Protein AF-A0A2G6PXW1-F1 (afdb_monomer)

Sequenc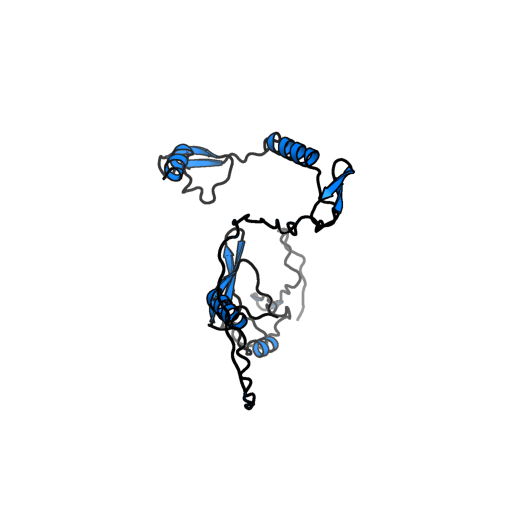e (244 aa):
MKVRIRKPLADGRHLKKGVITVENEGRVYYRLPCEACGKPLKLRNAPVEGDNSLCKECQNIADIGKPETILVRKRGSYDYETPCDQCGKLERTSFLPKRSREFLCNDCLRESRQEQTAPVKQSGENPATEATSTSEKTHAPGEVNASLEMETPSREALQPMHRVKCSKCRKYMQLRFKPRSPGTFMCPKCYEKRQEERRSEKPETKILYNIECDKCGKSETLNFIPSYPDRALCSSCFAKIKRR

Structure (mmCIF, N/CA/C/O backbone):
data_AF-A0A2G6PXW1-F1
#
_entry.id   AF-A0A2G6PXW1-F1
#
loop_
_atom_site.group_PDB
_atom_site.id
_atom_site.type_symbol
_atom_site.label_atom_id
_atom_site.label_alt_id
_atom_site.label_comp_id
_atom_site.label_asym_id
_atom_site.label_entity_id
_atom_site.label_seq_id
_atom_site.pdbx_PDB_ins_code
_atom_site.Cartn_x
_atom_site.Cartn_y
_atom_site.Cartn_z
_atom_site.occupancy
_atom_site.B_iso_or_equiv
_atom_site.auth_seq_id
_atom_site.auth_comp_id
_atom_site.auth_asym_id
_atom_site.auth_atom_id
_atom_site.pdbx_PDB_model_num
ATOM 1 N N . MET A 1 1 ? -46.067 22.542 -25.489 1.00 47.19 1 MET A N 1
ATOM 2 C CA . MET A 1 1 ? -45.100 22.203 -24.417 1.00 47.19 1 MET A CA 1
ATOM 3 C C . MET A 1 1 ? -44.226 23.414 -24.129 1.00 47.19 1 MET A C 1
ATOM 5 O O . MET A 1 1 ? -43.545 23.874 -25.035 1.00 47.19 1 MET A O 1
ATOM 9 N N . LYS A 1 2 ? -44.269 23.969 -22.912 1.00 31.77 2 LYS A N 1
ATOM 10 C CA . LYS A 1 2 ? -43.375 25.061 -22.492 1.00 31.77 2 LYS A CA 1
ATOM 11 C C . LYS A 1 2 ? -42.298 24.478 -21.582 1.00 31.77 2 LYS A C 1
ATOM 13 O O . LYS A 1 2 ? -42.599 24.077 -20.466 1.00 31.77 2 LYS A O 1
ATOM 18 N N . VAL A 1 3 ? -41.059 24.419 -22.063 1.00 35.28 3 VAL A N 1
ATOM 19 C CA . VAL A 1 3 ? -39.908 23.993 -21.257 1.00 35.28 3 VAL A CA 1
ATOM 20 C C . VAL A 1 3 ? -39.421 25.205 -20.467 1.00 35.28 3 VAL A C 1
ATOM 22 O O . VAL A 1 3 ? -38.977 26.189 -21.055 1.00 35.28 3 VAL A O 1
ATOM 25 N N . ARG A 1 4 ? -39.532 25.166 -19.137 1.00 39.88 4 ARG A N 1
ATOM 26 C CA . ARG A 1 4 ? -38.934 26.171 -18.248 1.00 39.88 4 ARG A CA 1
ATOM 27 C C . ARG A 1 4 ? -37.756 25.541 -17.516 1.00 39.88 4 ARG A C 1
ATOM 29 O O . ARG A 1 4 ? -37.939 24.624 -16.727 1.00 39.88 4 ARG A O 1
ATOM 36 N N . ILE A 1 5 ? -36.557 26.059 -17.761 1.00 42.97 5 ILE A N 1
ATOM 37 C CA . ILE A 1 5 ? -35.343 25.676 -17.034 1.00 42.97 5 ILE A CA 1
ATOM 38 C C . ILE A 1 5 ? -35.287 26.541 -15.770 1.00 42.97 5 ILE A C 1
ATOM 40 O O . ILE A 1 5 ? -35.163 27.762 -15.869 1.00 42.97 5 ILE A O 1
ATOM 44 N N . ARG A 1 6 ? -35.426 25.943 -14.581 1.00 43.59 6 ARG A N 1
ATOM 45 C CA . ARG A 1 6 ? -35.273 26.669 -13.307 1.00 43.59 6 ARG A CA 1
ATOM 46 C C . ARG A 1 6 ? -33.815 26.652 -12.832 1.00 43.59 6 ARG A C 1
ATOM 48 O O . ARG A 1 6 ? -33.087 25.692 -13.069 1.00 43.59 6 ARG A O 1
ATOM 55 N N . LYS A 1 7 ? -33.408 27.742 -12.168 1.00 46.56 7 LYS A N 1
ATOM 56 C CA . LYS A 1 7 ? -32.106 27.908 -11.494 1.00 46.56 7 LYS A CA 1
ATOM 57 C C . LYS A 1 7 ? -31.945 26.903 -10.329 1.00 46.56 7 LYS A C 1
ATOM 59 O O . LYS A 1 7 ? -32.959 26.453 -9.798 1.00 46.56 7 LYS A O 1
ATOM 64 N N . PRO A 1 8 ? -30.699 26.547 -9.951 1.00 45.22 8 PRO A N 1
ATOM 65 C CA . PRO A 1 8 ? -30.413 25.518 -8.945 1.00 45.22 8 PRO A CA 1
ATOM 66 C C . PRO A 1 8 ? -30.986 25.848 -7.557 1.00 45.22 8 PRO A C 1
ATOM 68 O O . PRO A 1 8 ? -31.073 27.015 -7.179 1.00 45.22 8 PRO A O 1
ATOM 71 N N . LEU A 1 9 ? -31.359 24.796 -6.816 1.00 47.38 9 LEU A N 1
ATOM 72 C CA . LEU A 1 9 ? -31.801 24.852 -5.416 1.00 47.38 9 LEU A CA 1
ATOM 73 C C . LEU A 1 9 ? -30.698 25.429 -4.510 1.00 47.38 9 LEU A C 1
ATOM 75 O O . LEU A 1 9 ? -29.511 25.205 -4.755 1.00 47.38 9 LEU A O 1
ATOM 79 N N . ALA A 1 10 ? -31.106 26.151 -3.463 1.00 46.78 10 ALA A N 1
ATOM 80 C CA . ALA A 1 10 ? -30.241 26.923 -2.562 1.00 46.78 10 ALA A CA 1
ATOM 81 C C . ALA A 1 10 ? -29.248 26.077 -1.734 1.00 46.78 10 ALA A C 1
ATOM 83 O O . ALA A 1 10 ? -28.333 26.617 -1.120 1.00 46.78 10 ALA A O 1
ATOM 84 N N . ASP A 1 11 ? -29.371 24.751 -1.767 1.00 48.16 11 ASP A N 1
ATOM 85 C CA . ASP A 1 11 ? -28.704 23.838 -0.836 1.00 48.16 11 ASP A CA 1
ATOM 86 C C . ASP A 1 11 ? -27.269 23.453 -1.255 1.00 48.16 11 ASP A C 1
ATOM 88 O O . ASP A 1 11 ? -26.740 22.430 -0.817 1.00 48.16 11 ASP A O 1
ATOM 92 N N . GLY A 1 12 ? -26.641 24.209 -2.163 1.00 43.41 12 GLY A N 1
ATOM 93 C CA . GLY A 1 12 ? -25.232 24.043 -2.557 1.00 43.41 12 GLY A CA 1
ATOM 94 C C . GLY A 1 12 ? -24.869 22.717 -3.247 1.00 43.41 12 GLY A C 1
ATOM 95 O O . GLY A 1 12 ? -23.716 22.504 -3.620 1.00 43.41 12 GLY A O 1
ATOM 96 N N . ARG A 1 13 ? -25.828 21.810 -3.463 1.00 47.12 13 ARG A N 1
ATOM 97 C CA . ARG A 1 13 ? -25.608 20.542 -4.166 1.00 47.12 13 ARG A CA 1
ATOM 98 C C . ARG A 1 13 ? -25.770 20.749 -5.667 1.00 47.12 13 ARG A C 1
ATOM 100 O O . ARG A 1 13 ? -26.878 20.820 -6.192 1.00 47.12 13 ARG A O 1
ATOM 107 N N . HIS A 1 14 ? -24.645 20.824 -6.373 1.00 41.53 14 HIS A N 1
ATOM 108 C CA . HIS A 1 14 ? -24.633 20.816 -7.831 1.00 41.53 14 HIS A CA 1
ATOM 109 C C . HIS A 1 14 ? -25.244 19.507 -8.356 1.00 41.53 14 HIS A C 1
ATOM 111 O O . HIS A 1 14 ? -24.653 18.434 -8.217 1.00 41.53 14 HIS A O 1
ATOM 117 N N . LEU A 1 15 ? -26.413 19.590 -8.998 1.00 44.91 15 LEU A N 1
ATOM 118 C CA . LEU A 1 15 ? -26.893 18.517 -9.867 1.00 44.91 15 LEU A CA 1
ATOM 119 C C . LEU A 1 15 ? -25.845 18.307 -10.967 1.00 44.91 15 LEU A C 1
ATOM 121 O O . LEU A 1 15 ? -25.446 19.256 -11.648 1.00 44.91 15 LEU A O 1
ATOM 125 N N . LYS A 1 16 ? -25.362 17.067 -11.116 1.00 44.09 16 LYS A N 1
ATOM 126 C CA . LYS A 1 16 ? -24.433 16.699 -12.192 1.00 44.09 16 LYS A CA 1
ATOM 127 C C . LYS A 1 16 ? -25.045 17.129 -13.533 1.00 44.09 16 LYS A C 1
ATOM 129 O O . LYS A 1 16 ? -26.232 16.904 -13.769 1.00 44.09 16 LYS A O 1
ATOM 134 N N . LYS A 1 17 ? -24.242 17.775 -14.389 1.00 40.41 17 LYS A N 1
ATOM 135 C CA . LYS A 1 17 ? -24.647 18.229 -15.732 1.00 40.41 17 LYS A CA 1
ATOM 136 C C . LYS A 1 17 ? -25.408 17.105 -16.454 1.00 40.41 17 LYS A C 1
ATOM 138 O O . LYS A 1 17 ? -24.837 16.039 -16.656 1.00 40.41 17 LYS A O 1
ATOM 143 N N . GLY A 1 18 ? -26.666 17.349 -16.834 1.00 43.84 18 GLY A N 1
ATOM 144 C CA . GLY A 1 18 ? -27.452 16.427 -17.671 1.00 43.84 18 GLY A CA 1
ATOM 145 C C . GLY A 1 18 ? -28.871 16.098 -17.196 1.00 43.84 18 GLY A C 1
ATOM 146 O O . GLY A 1 18 ? -29.608 15.459 -17.941 1.00 43.84 18 GLY A O 1
ATOM 147 N N . VAL A 1 19 ? -29.293 16.535 -16.006 1.00 43.94 19 VAL A N 1
ATOM 148 C CA . VAL A 1 19 ? -30.663 16.280 -15.525 1.00 43.94 19 VAL A CA 1
ATOM 149 C C . VAL A 1 19 ? -31.636 17.277 -16.162 1.00 43.94 19 VAL A C 1
ATOM 151 O O . VAL A 1 19 ? -31.620 18.461 -15.837 1.00 43.94 19 VAL A O 1
ATOM 154 N N . ILE A 1 20 ? -32.476 16.798 -17.082 1.00 51.28 20 ILE A N 1
ATOM 155 C CA . ILE A 1 20 ? -33.589 17.564 -17.658 1.00 51.28 20 ILE A CA 1
ATOM 156 C C . ILE A 1 20 ? -34.853 17.174 -16.895 1.00 51.28 20 ILE A C 1
ATOM 158 O O . ILE A 1 20 ? -35.269 16.018 -16.953 1.00 51.28 20 ILE A O 1
ATOM 162 N N . THR A 1 21 ? -35.459 18.126 -16.192 1.00 46.03 21 THR A N 1
ATOM 163 C CA . THR A 1 21 ? -36.768 17.953 -15.559 1.00 46.03 21 THR A CA 1
ATOM 164 C C . THR A 1 21 ? -37.873 18.281 -16.559 1.00 46.03 21 THR A C 1
ATOM 166 O O . THR A 1 21 ? -37.873 19.341 -17.186 1.00 46.03 21 THR A O 1
ATOM 169 N N . VAL A 1 22 ? -38.820 17.358 -16.723 1.00 50.22 22 VAL A N 1
ATOM 170 C CA . VAL A 1 22 ? -40.042 17.577 -17.503 1.00 50.22 22 VAL A CA 1
ATOM 171 C C . VAL A 1 22 ? -41.216 17.404 -16.551 1.00 50.22 22 VAL A C 1
ATOM 173 O O . VAL A 1 22 ? -41.418 16.315 -16.019 1.00 50.22 22 VAL A O 1
ATOM 176 N N . GLU A 1 23 ? -41.954 18.485 -16.307 1.00 42.28 23 GLU A N 1
ATOM 177 C CA . GLU A 1 23 ? -43.186 18.454 -15.518 1.00 42.28 23 GLU A CA 1
ATOM 178 C C . GLU A 1 23 ? -44.365 18.187 -16.454 1.00 42.28 23 GLU A C 1
ATOM 180 O O . GLU A 1 23 ? -44.632 18.967 -17.370 1.00 42.28 23 GLU A O 1
ATOM 185 N N . ASN A 1 24 ? -45.067 17.082 -16.219 1.00 41.66 24 ASN A N 1
ATOM 186 C CA . ASN A 1 24 ? -46.387 16.832 -16.783 1.00 41.66 24 ASN A CA 1
ATOM 187 C C . ASN A 1 24 ? -47.256 16.289 -15.641 1.00 41.66 24 ASN A C 1
ATOM 189 O O . ASN A 1 24 ? -46.863 15.324 -14.985 1.00 41.66 24 ASN A O 1
ATOM 193 N N . GLU A 1 25 ? -48.375 16.957 -15.355 1.00 50.19 25 GLU A N 1
ATOM 194 C CA . GLU A 1 25 ? -49.376 16.516 -14.364 1.00 50.19 25 GLU A CA 1
ATOM 195 C C . GLU A 1 25 ? -48.810 16.192 -12.964 1.00 50.19 25 GLU A C 1
ATOM 197 O O . GLU A 1 25 ? -49.157 15.196 -12.335 1.00 50.19 25 GLU A O 1
ATOM 202 N N . GLY A 1 26 ? -47.898 17.030 -12.460 1.00 41.16 26 GLY A N 1
ATOM 203 C CA . GLY A 1 26 ? -47.408 16.924 -11.079 1.00 41.16 26 GLY A CA 1
ATOM 204 C C . GLY A 1 26 ? -46.446 15.762 -10.800 1.00 41.16 26 GLY A C 1
ATOM 205 O O . GLY A 1 26 ? -46.071 15.559 -9.647 1.00 41.16 26 GLY A O 1
ATOM 206 N N . ARG A 1 27 ? -45.996 15.020 -11.821 1.00 37.44 27 ARG A N 1
ATOM 207 C CA . ARG A 1 27 ? -44.955 13.990 -11.676 1.00 37.44 27 ARG A CA 1
ATOM 208 C C . ARG A 1 27 ? -43.637 14.464 -12.283 1.00 37.44 27 ARG A C 1
ATOM 210 O O . ARG A 1 27 ? -43.582 14.883 -13.439 1.00 37.44 27 ARG A O 1
ATOM 217 N N . VAL A 1 28 ? -42.572 14.401 -11.485 1.00 43.38 28 VAL A N 1
ATOM 218 C CA . VAL A 1 28 ? -41.202 14.724 -11.905 1.00 43.38 28 VAL A CA 1
ATOM 219 C C . VAL A 1 28 ? -40.537 13.444 -12.396 1.00 43.38 28 VAL A C 1
ATOM 221 O O . VAL A 1 28 ? -40.303 12.528 -11.612 1.00 43.38 28 VAL A O 1
ATOM 224 N N . TYR A 1 29 ? -40.213 13.381 -13.686 1.00 47.03 29 TYR A N 1
ATOM 225 C CA . TYR A 1 29 ? -39.469 12.259 -14.261 1.00 47.03 29 TYR A CA 1
ATOM 226 C C . TYR A 1 29 ? -37.990 12.627 -14.406 1.00 47.03 29 TYR A C 1
ATOM 228 O O . TYR A 1 29 ? -37.652 13.652 -15.002 1.00 47.03 29 TYR A O 1
ATOM 236 N N . TYR A 1 30 ? -37.104 11.777 -13.885 1.00 47.78 30 TYR A N 1
ATOM 237 C CA . TYR A 1 30 ? -35.659 11.898 -14.077 1.00 47.78 30 TYR A CA 1
ATOM 238 C C . TYR A 1 30 ? -35.235 11.045 -15.270 1.00 47.78 30 TYR A C 1
ATOM 240 O O . TYR A 1 30 ? -35.513 9.849 -15.324 1.00 47.78 30 TYR A O 1
ATOM 248 N N . ARG A 1 31 ? -34.543 11.650 -16.238 1.00 56.72 31 ARG A N 1
ATOM 249 C CA . ARG A 1 31 ? -33.988 10.926 -17.384 1.00 56.72 31 ARG A CA 1
ATOM 250 C C . ARG A 1 31 ? -32.578 10.458 -17.036 1.00 56.72 31 ARG A C 1
ATOM 252 O O . ARG A 1 31 ? -31.638 11.248 -17.098 1.00 56.72 31 ARG A O 1
ATOM 259 N N . LEU A 1 32 ? -32.434 9.196 -16.644 1.00 56.81 32 LEU A N 1
ATOM 260 C CA . LEU A 1 32 ? -31.115 8.601 -16.447 1.00 56.81 32 LEU A CA 1
ATOM 261 C C . LEU A 1 32 ? -30.504 8.267 -17.824 1.00 56.81 32 LEU A C 1
ATOM 263 O O . LEU A 1 32 ? -31.199 7.703 -18.677 1.00 56.81 32 LEU A O 1
ATOM 267 N N . PRO A 1 33 ? -29.253 8.675 -18.103 1.00 64.56 33 PRO A N 1
ATOM 268 C CA . PRO A 1 33 ? -28.563 8.265 -19.320 1.00 64.56 33 PRO A CA 1
ATOM 269 C C . PRO A 1 33 ? -28.292 6.755 -19.283 1.00 64.56 33 PRO A C 1
ATOM 271 O O . PRO A 1 33 ? -28.126 6.186 -18.208 1.00 64.56 33 PRO A O 1
ATOM 274 N N . CYS A 1 34 ? -28.223 6.115 -20.454 1.00 62.62 34 CYS A N 1
ATOM 275 C CA . CYS A 1 34 ? -27.778 4.721 -20.556 1.00 62.62 34 CYS A CA 1
ATOM 276 C C . CYS A 1 34 ? -26.399 4.574 -19.893 1.00 62.62 34 CYS A C 1
ATOM 278 O O . CYS A 1 34 ? -25.475 5.301 -20.265 1.00 62.62 34 CYS A O 1
ATOM 280 N N . GLU A 1 35 ? -26.242 3.653 -18.940 1.00 64.44 35 GLU A N 1
ATOM 281 C CA . GLU A 1 35 ? -24.989 3.509 -18.180 1.00 64.44 35 GLU A CA 1
ATOM 282 C C . GLU A 1 35 ? -23.809 3.096 -19.068 1.00 64.44 35 GLU A C 1
ATOM 284 O O . GLU A 1 35 ? -22.678 3.520 -18.838 1.00 64.44 35 GLU A O 1
ATOM 289 N N . ALA A 1 36 ? -24.082 2.348 -20.140 1.00 61.22 36 ALA A N 1
ATOM 290 C CA . ALA A 1 36 ? -23.056 1.867 -21.057 1.00 61.22 36 ALA A CA 1
ATOM 291 C C . ALA A 1 36 ? -22.533 2.946 -22.024 1.00 61.22 36 ALA A C 1
ATOM 293 O O . ALA A 1 36 ? -21.360 2.926 -22.389 1.00 61.22 36 ALA A O 1
ATOM 294 N N . CYS A 1 37 ? -23.377 3.885 -22.473 1.00 71.12 37 CYS A N 1
ATOM 295 C CA . CYS A 1 37 ? -23.008 4.816 -23.553 1.00 71.12 37 CYS A CA 1
ATOM 296 C C . CYS A 1 37 ? -23.322 6.295 -23.292 1.00 71.12 37 CYS A C 1
ATOM 298 O O . CYS A 1 37 ? -23.019 7.144 -24.129 1.00 71.12 37 CYS A O 1
ATOM 300 N N . GLY A 1 38 ? -23.951 6.635 -22.166 1.00 67.06 38 GLY A N 1
ATOM 301 C CA . GLY A 1 38 ? -24.278 8.010 -21.783 1.00 67.06 38 GLY A CA 1
ATOM 302 C C . GLY A 1 38 ? -25.386 8.679 -22.610 1.00 67.06 38 GLY A C 1
ATOM 303 O O . GLY A 1 38 ? -25.746 9.823 -22.331 1.00 67.06 38 GLY A O 1
ATOM 304 N N . LYS A 1 39 ? -25.949 8.006 -23.626 1.00 71.31 39 LYS A N 1
ATOM 305 C CA . LYS A 1 39 ? -26.997 8.578 -24.488 1.00 71.31 39 LYS A CA 1
ATOM 306 C C . LYS A 1 39 ? -28.352 8.648 -23.753 1.00 71.31 39 LYS A C 1
ATOM 308 O O . LYS A 1 39 ? -28.693 7.726 -23.005 1.00 71.31 39 LYS A O 1
ATOM 313 N N . PRO A 1 40 ? -29.165 9.699 -23.981 1.00 62.03 40 PRO A N 1
ATOM 314 C CA . PRO A 1 40 ? -30.489 9.826 -23.374 1.00 62.03 40 PRO A CA 1
ATOM 315 C C . PRO A 1 40 ? -31.488 8.837 -23.996 1.00 62.03 40 PRO A C 1
ATOM 317 O O . PRO A 1 40 ? -31.698 8.832 -25.210 1.00 62.03 40 PRO A O 1
ATOM 320 N N . LEU A 1 41 ? -32.153 8.032 -23.163 1.00 60.94 41 LEU A N 1
ATOM 321 C CA . LEU A 1 41 ? -33.161 7.062 -23.604 1.00 60.94 41 LEU A CA 1
ATOM 322 C C . LEU A 1 41 ? -34.393 7.780 -24.191 1.00 60.94 41 LEU A C 1
ATOM 324 O O . LEU A 1 41 ? -34.987 8.661 -23.557 1.00 60.94 41 LEU A O 1
ATOM 328 N N . LYS A 1 42 ? -34.785 7.439 -25.426 1.00 60.09 42 LYS A N 1
ATOM 329 C CA . LYS A 1 42 ? -36.029 7.922 -26.051 1.00 60.09 42 LYS A CA 1
ATOM 330 C C . LYS A 1 42 ? -37.206 7.100 -25.515 1.00 60.09 42 LYS A C 1
ATOM 332 O O . LYS A 1 42 ? -37.304 5.919 -25.819 1.00 60.09 42 LYS A O 1
ATOM 337 N N . LEU A 1 43 ? -38.094 7.732 -24.745 1.00 51.31 43 LEU A N 1
ATOM 338 C CA . LEU A 1 43 ? -39.355 7.125 -24.317 1.00 51.31 43 LEU A CA 1
ATOM 339 C C . LEU A 1 43 ? -40.302 7.042 -25.524 1.00 51.31 43 LEU A C 1
ATOM 341 O O . LEU A 1 43 ? -40.694 8.070 -26.075 1.00 51.31 43 LEU A O 1
ATOM 345 N N . ARG A 1 44 ? -40.671 5.827 -25.933 1.00 43.44 44 ARG A N 1
ATOM 346 C CA . ARG A 1 44 ? -41.975 5.566 -26.554 1.00 43.44 44 ARG A CA 1
ATOM 347 C C . ARG A 1 44 ? -42.793 4.810 -25.513 1.00 43.44 44 ARG A C 1
ATOM 349 O O . ARG A 1 44 ? -42.269 3.879 -24.917 1.00 43.44 44 ARG A O 1
ATOM 356 N N . ASN A 1 45 ? -44.014 5.285 -25.284 1.00 42.06 45 ASN A N 1
ATOM 357 C CA . ASN A 1 45 ? -44.981 4.824 -24.287 1.00 42.06 45 ASN A CA 1
ATOM 358 C C . ASN A 1 45 ? -44.920 3.305 -24.046 1.00 42.06 45 ASN A C 1
ATOM 360 O O . ASN A 1 45 ? -45.413 2.535 -24.864 1.00 42.06 45 ASN A O 1
ATOM 364 N N . ALA A 1 46 ? -44.327 2.894 -22.928 1.00 39.66 46 ALA A N 1
ATOM 365 C CA . ALA A 1 46 ? -44.390 1.531 -22.420 1.00 39.66 46 ALA A CA 1
ATOM 366 C C . ALA A 1 46 ? -44.477 1.591 -20.884 1.00 39.66 46 ALA A C 1
ATOM 368 O O . ALA A 1 46 ? -43.822 2.454 -20.287 1.00 39.66 46 ALA A O 1
ATOM 369 N N . PRO A 1 47 ? -45.303 0.744 -20.248 1.00 38.31 47 PRO A N 1
ATOM 370 C CA . PRO A 1 47 ? -45.391 0.666 -18.797 1.00 38.31 47 PRO A CA 1
ATOM 371 C C . PRO A 1 47 ? -44.065 0.158 -18.216 1.00 38.31 47 PRO A C 1
ATOM 373 O O . PRO A 1 47 ? -43.422 -0.727 -18.776 1.00 38.31 47 PRO A O 1
ATOM 376 N N . VAL A 1 48 ? -43.642 0.784 -17.119 1.00 49.91 48 VAL A N 1
ATOM 377 C CA . VAL A 1 48 ? -42.374 0.512 -16.437 1.00 49.91 48 VAL A CA 1
ATOM 378 C C . VAL A 1 48 ? -42.595 -0.616 -15.439 1.00 49.91 48 VAL A C 1
ATOM 380 O O . VAL A 1 48 ? -42.906 -0.356 -14.284 1.00 49.91 48 VAL A O 1
ATOM 3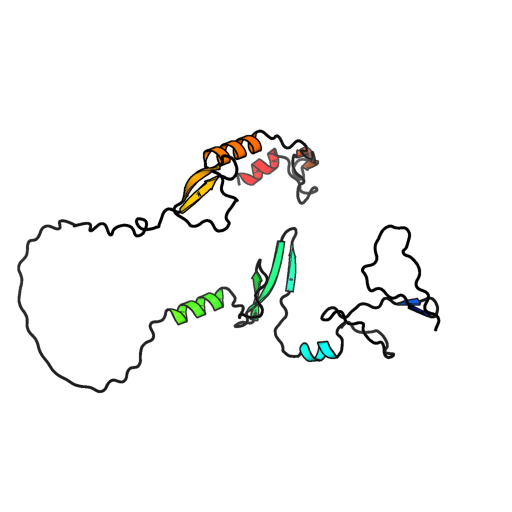83 N N . GLU A 1 49 ? -42.420 -1.854 -15.885 1.00 41.12 49 GLU A N 1
ATOM 384 C CA . GLU A 1 49 ? -42.109 -2.980 -15.005 1.00 41.12 49 GLU A CA 1
ATOM 385 C C . GLU A 1 49 ? -41.025 -3.825 -15.680 1.00 41.12 49 GLU A C 1
ATOM 387 O O . GLU A 1 49 ? -41.197 -4.280 -16.810 1.00 41.12 49 GLU A O 1
ATOM 392 N N . GLY A 1 50 ? -39.886 -3.981 -15.003 1.00 44.47 50 GLY A N 1
ATOM 393 C CA . GLY A 1 50 ? -38.780 -4.830 -15.444 1.00 44.47 50 GLY A CA 1
ATOM 394 C C . GLY A 1 50 ? -37.464 -4.077 -15.602 1.00 44.47 50 GLY A C 1
ATOM 395 O O . GLY A 1 50 ? -37.259 -3.333 -16.561 1.00 44.47 50 GLY A O 1
ATOM 396 N N . ASP A 1 51 ? -36.572 -4.304 -14.642 1.00 51.09 51 ASP A N 1
ATOM 397 C CA . ASP A 1 51 ? -35.171 -3.899 -14.642 1.00 51.09 51 ASP A CA 1
ATOM 398 C C . ASP A 1 51 ? -34.490 -4.280 -15.959 1.00 51.09 51 ASP A C 1
ATOM 400 O O . ASP A 1 51 ? -34.399 -5.461 -16.273 1.00 51.09 51 ASP A O 1
ATOM 404 N N . ASN A 1 52 ? -34.051 -3.286 -16.740 1.00 55.00 52 ASN A N 1
ATOM 405 C CA . ASN A 1 52 ? -32.856 -3.337 -17.595 1.00 55.00 52 ASN A CA 1
ATOM 406 C C . ASN A 1 52 ? -32.694 -2.003 -18.343 1.00 55.00 52 ASN A C 1
ATOM 408 O O . ASN A 1 52 ? -33.341 -1.722 -19.351 1.00 55.00 52 ASN A O 1
ATOM 412 N N . SER A 1 53 ? -31.792 -1.162 -17.840 1.00 61.50 53 SER A N 1
ATOM 413 C CA . SER A 1 53 ? -31.505 0.209 -18.285 1.00 61.50 53 SER A CA 1
ATOM 414 C C . SER A 1 53 ? -30.571 0.291 -19.507 1.00 61.50 53 SER A C 1
ATOM 416 O O . SER A 1 53 ? -29.814 1.253 -19.658 1.00 61.50 53 SER A O 1
ATOM 418 N N . LEU A 1 54 ? -30.615 -0.691 -20.409 1.00 57.50 54 LEU A N 1
ATOM 419 C CA . LEU A 1 54 ? -29.810 -0.689 -21.633 1.00 57.50 54 LEU A CA 1
ATOM 420 C C . LEU A 1 54 ? -30.652 -0.223 -22.823 1.00 57.50 54 LEU A C 1
ATOM 422 O O . LEU A 1 54 ? -31.790 -0.643 -23.016 1.00 57.50 54 LEU A O 1
ATOM 426 N N . CYS A 1 55 ? -30.101 0.670 -23.651 1.00 67.62 55 CYS A N 1
ATOM 427 C CA . CYS A 1 55 ? -30.756 1.025 -24.908 1.00 67.62 55 CYS A CA 1
ATOM 428 C C . CYS A 1 55 ? -30.689 -0.152 -25.898 1.00 67.62 55 CYS A C 1
ATOM 430 O O . CYS A 1 55 ? -29.773 -0.968 -25.828 1.00 67.62 55 CYS A O 1
ATOM 432 N N . LYS A 1 56 ? -31.610 -0.203 -26.872 1.00 65.38 56 LYS A N 1
ATOM 433 C CA . LYS A 1 56 ? -31.626 -1.246 -27.919 1.00 65.38 56 LYS A CA 1
ATOM 434 C C . LYS A 1 56 ? -30.287 -1.414 -28.657 1.00 65.38 56 LYS A C 1
ATOM 436 O O . LYS A 1 56 ? -29.937 -2.525 -29.026 1.00 65.38 56 LYS A O 1
ATOM 441 N N . GLU A 1 57 ? -29.526 -0.331 -28.845 1.00 61.41 57 GLU A N 1
ATOM 442 C CA . GLU A 1 57 ? -28.178 -0.394 -29.443 1.00 61.41 57 GLU A CA 1
ATOM 443 C C . GLU A 1 57 ? -27.171 -1.136 -28.547 1.00 61.41 57 GLU A C 1
ATOM 445 O O . GLU A 1 57 ? -26.279 -1.801 -29.060 1.00 61.41 57 GLU A O 1
ATOM 450 N N . CYS A 1 58 ? -27.309 -1.044 -27.221 1.00 61.44 58 CYS A N 1
ATOM 451 C CA . CYS A 1 58 ? -26.450 -1.737 -26.260 1.00 61.44 58 CYS A CA 1
ATOM 452 C C . CYS A 1 58 ? -26.933 -3.161 -25.951 1.00 61.44 58 CYS A C 1
ATOM 454 O O . CYS A 1 58 ? -26.100 -4.010 -25.655 1.00 61.44 58 CYS A O 1
ATOM 456 N N . GLN A 1 59 ? -28.236 -3.445 -26.072 1.00 62.16 59 GLN A N 1
ATOM 457 C CA . GLN A 1 59 ? -28.764 -4.812 -25.970 1.00 62.16 59 GLN A CA 1
ATOM 458 C C . GLN A 1 59 ? -28.153 -5.731 -27.035 1.00 62.16 59 GLN A C 1
ATOM 460 O O . GLN A 1 59 ? -27.684 -6.806 -26.695 1.00 62.16 59 GLN A O 1
ATOM 465 N N . ASN A 1 60 ? -28.014 -5.263 -28.278 1.00 52.28 60 ASN A N 1
ATOM 466 C CA . ASN A 1 60 ? -27.419 -6.065 -29.357 1.00 52.28 60 ASN A CA 1
ATOM 467 C C . ASN A 1 60 ? -25.896 -6.293 -29.222 1.00 52.28 60 ASN A C 1
ATOM 469 O O . ASN A 1 60 ? -25.330 -7.074 -29.980 1.00 52.28 60 ASN A O 1
ATOM 473 N N . ILE A 1 61 ? -25.211 -5.606 -28.297 1.00 54.09 61 ILE A N 1
ATOM 474 C CA . ILE A 1 61 ? -23.779 -5.820 -28.004 1.00 54.09 61 ILE A CA 1
ATOM 475 C C . ILE A 1 61 ? -23.607 -6.796 -26.826 1.00 54.09 61 ILE A C 1
ATOM 477 O O . ILE A 1 61 ? -22.566 -7.440 -26.712 1.00 54.09 61 ILE A O 1
ATOM 481 N N . ALA A 1 62 ? -24.630 -6.941 -25.976 1.00 50.28 62 ALA A N 1
ATOM 482 C CA . ALA A 1 62 ? -24.617 -7.845 -24.827 1.00 50.28 62 ALA A CA 1
ATOM 483 C C . ALA A 1 62 ? -24.682 -9.338 -25.218 1.00 50.28 62 ALA A C 1
ATOM 485 O O . ALA A 1 62 ? -24.354 -10.191 -24.399 1.00 50.28 62 ALA A O 1
ATOM 486 N N . ASP A 1 63 ? -25.017 -9.655 -26.474 1.00 45.50 63 ASP A N 1
ATOM 487 C CA . ASP A 1 63 ? -25.167 -11.032 -26.970 1.00 45.50 63 ASP A CA 1
ATOM 488 C C . ASP A 1 63 ? -23.851 -11.728 -27.387 1.00 45.50 63 ASP A C 1
ATOM 490 O O . ASP A 1 63 ? -23.875 -12.834 -27.924 1.00 45.50 63 ASP A O 1
ATOM 494 N N . ILE A 1 64 ? -22.675 -11.148 -27.108 1.00 48.84 64 ILE A N 1
ATOM 495 C CA . ILE A 1 64 ? -21.386 -11.853 -27.259 1.00 48.84 64 ILE A CA 1
ATOM 496 C C . ILE A 1 64 ? -20.867 -12.196 -25.861 1.00 48.84 64 ILE A C 1
ATOM 498 O O . ILE A 1 64 ? -20.147 -11.428 -25.222 1.00 48.84 64 ILE A O 1
ATOM 502 N N . GLY A 1 65 ? -21.317 -13.353 -25.371 1.00 54.09 65 GLY A N 1
ATOM 503 C CA . GLY A 1 65 ? -21.258 -13.756 -23.970 1.00 54.09 65 GLY A CA 1
ATOM 504 C C . GLY A 1 65 ? -19.851 -14.000 -23.432 1.00 54.09 65 GLY A C 1
ATOM 505 O O . GLY A 1 65 ? -19.341 -15.118 -23.475 1.00 54.09 65 GLY A O 1
ATOM 506 N N . LYS A 1 66 ? -19.264 -12.971 -22.819 1.00 59.69 66 LYS A N 1
ATOM 507 C CA . LYS A 1 66 ? -18.255 -13.150 -21.774 1.00 59.69 66 LYS A CA 1
ATOM 508 C C . LYS A 1 66 ? -18.847 -12.698 -20.440 1.00 59.69 66 LYS A C 1
ATOM 510 O O . LYS A 1 66 ? -19.362 -11.582 -20.378 1.00 59.69 66 LYS A O 1
ATOM 515 N N . PRO A 1 67 ? -18.794 -13.532 -19.387 1.00 64.88 67 PRO A N 1
ATOM 516 C CA . PRO A 1 67 ? -19.296 -13.141 -18.079 1.00 64.88 67 PRO A CA 1
ATOM 517 C C . PRO A 1 67 ? -18.543 -11.898 -17.581 1.00 64.88 67 PRO A C 1
ATOM 519 O O . PRO A 1 67 ? -17.311 -11.845 -17.604 1.00 64.88 67 PRO A O 1
ATOM 522 N N . GLU A 1 68 ? -19.296 -10.857 -17.218 1.00 74.88 68 GLU A N 1
ATOM 523 C CA . GLU A 1 68 ? -18.736 -9.554 -16.866 1.00 74.88 68 GLU A CA 1
ATOM 524 C C . GLU A 1 68 ? -17.904 -9.627 -15.578 1.00 74.88 68 GLU A C 1
ATOM 526 O O . GLU A 1 68 ? -18.277 -10.278 -14.603 1.00 74.88 68 GLU A O 1
ATOM 531 N N . THR A 1 69 ? -16.765 -8.929 -15.563 1.00 80.38 69 THR A N 1
ATOM 532 C CA . THR A 1 69 ? -15.959 -8.732 -14.352 1.00 80.38 69 THR A CA 1
ATOM 533 C C . THR A 1 69 ? -16.753 -7.941 -13.313 1.00 80.38 69 THR A C 1
ATOM 535 O O . THR A 1 69 ? -17.157 -6.806 -13.573 1.00 80.38 69 THR A O 1
ATOM 538 N N . ILE A 1 70 ? -16.903 -8.490 -12.109 1.00 86.12 70 ILE A N 1
ATOM 539 C CA . ILE A 1 70 ? -17.653 -7.863 -11.017 1.00 86.12 70 ILE A CA 1
ATOM 540 C C . ILE A 1 70 ? -16.690 -7.077 -10.119 1.00 86.12 70 ILE A C 1
ATOM 542 O O . ILE A 1 70 ? -15.689 -7.606 -9.635 1.00 86.12 70 ILE A O 1
ATOM 546 N N . LEU A 1 71 ? -16.992 -5.799 -9.871 1.00 80.88 71 LEU A N 1
ATOM 547 C CA . LEU A 1 71 ? -16.242 -4.967 -8.928 1.00 80.88 71 LEU A CA 1
ATOM 548 C C . LEU A 1 71 ? -16.737 -5.203 -7.496 1.00 80.88 71 LEU A C 1
ATOM 550 O O . LEU A 1 71 ? -17.867 -4.852 -7.157 1.00 80.88 71 LEU A O 1
ATOM 554 N N . VAL A 1 72 ? -15.863 -5.702 -6.625 1.00 82.56 72 VAL A N 1
ATOM 555 C CA . VAL A 1 72 ? -16.146 -5.908 -5.202 1.00 82.56 72 VAL A CA 1
ATOM 556 C C . VAL A 1 72 ? -15.420 -4.845 -4.381 1.00 82.56 72 VAL A C 1
ATOM 558 O O . VAL A 1 72 ? -14.191 -4.781 -4.315 1.00 82.56 72 VAL A O 1
ATOM 561 N N . ARG A 1 73 ? -16.189 -3.972 -3.726 1.00 65.62 73 ARG A N 1
ATOM 562 C CA . ARG A 1 73 ? -15.638 -2.891 -2.900 1.00 65.62 73 ARG A CA 1
ATOM 563 C C . ARG A 1 73 ? -15.407 -3.375 -1.468 1.00 65.62 73 ARG A C 1
ATOM 565 O O . ARG A 1 73 ? -16.364 -3.618 -0.737 1.00 65.62 73 ARG A O 1
ATOM 572 N N . LYS A 1 74 ? -14.147 -3.429 -1.028 1.00 71.56 74 LYS A N 1
ATOM 573 C CA . LYS A 1 74 ? -13.778 -3.554 0.394 1.00 71.56 74 LYS A CA 1
ATOM 574 C C . LYS A 1 74 ? -13.220 -2.229 0.910 1.00 71.56 74 LYS A C 1
ATOM 576 O O . LYS A 1 74 ? -12.777 -1.381 0.141 1.00 71.56 74 LYS A O 1
ATOM 581 N N . ARG A 1 75 ? -13.294 -1.996 2.226 1.00 70.56 75 ARG A N 1
ATOM 582 C CA . ARG A 1 75 ? -12.842 -0.742 2.862 1.00 70.56 75 ARG A CA 1
ATOM 583 C C . ARG A 1 75 ? -11.369 -0.462 2.519 1.00 70.56 75 ARG A C 1
ATOM 585 O O . ARG A 1 75 ? -10.477 -1.021 3.143 1.00 70.56 75 ARG A O 1
ATOM 592 N N . GLY A 1 76 ? -11.136 0.418 1.544 1.00 77.56 76 GLY A N 1
ATOM 593 C CA . GLY A 1 76 ? -9.803 0.872 1.134 1.00 77.56 76 GLY A CA 1
ATOM 594 C C . GLY A 1 76 ? -9.143 0.099 -0.016 1.00 77.56 76 GLY A C 1
ATOM 595 O O . GLY A 1 76 ? -8.060 0.501 -0.431 1.00 77.56 76 GLY A O 1
ATOM 596 N N . SER A 1 77 ? -9.771 -0.945 -0.570 1.00 83.56 77 SER A N 1
ATOM 597 C CA . SER A 1 77 ? -9.261 -1.670 -1.746 1.00 83.56 77 SER A CA 1
ATOM 598 C C . SER A 1 77 ? -10.383 -2.069 -2.709 1.00 83.56 77 SER A C 1
ATOM 600 O O . SER A 1 77 ? -11.529 -2.289 -2.311 1.00 83.56 77 SER A O 1
ATOM 602 N N . TYR A 1 78 ? -10.045 -2.140 -3.996 1.00 83.44 78 TYR A N 1
ATOM 603 C CA . TYR A 1 78 ? -10.924 -2.673 -5.032 1.00 83.44 78 TYR A CA 1
ATOM 604 C C . TYR A 1 78 ? -10.447 -4.082 -5.374 1.00 83.44 78 TYR A C 1
ATOM 606 O O . TYR A 1 78 ? -9.314 -4.239 -5.829 1.00 83.44 78 TYR A O 1
ATOM 614 N N . ASP A 1 79 ? -11.305 -5.071 -5.137 1.00 91.19 79 ASP A N 1
ATOM 615 C CA . ASP A 1 79 ? -11.112 -6.433 -5.623 1.00 91.19 79 ASP A CA 1
ATOM 616 C C . ASP A 1 79 ? -11.995 -6.603 -6.874 1.00 91.19 79 ASP A C 1
ATOM 618 O O . ASP A 1 79 ? -13.099 -6.058 -6.948 1.00 91.19 79 ASP A O 1
ATOM 622 N N . TYR A 1 80 ? -11.515 -7.338 -7.868 1.00 90.88 80 TYR A N 1
ATOM 623 C CA . TYR A 1 80 ? -12.253 -7.681 -9.080 1.00 90.88 80 TYR A CA 1
ATOM 624 C C . TYR A 1 80 ? -12.470 -9.188 -9.086 1.00 90.88 80 TYR A C 1
ATOM 626 O O . TYR A 1 80 ? -11.507 -9.941 -8.959 1.00 90.88 80 TYR A O 1
ATOM 634 N N . GLU A 1 81 ? -13.713 -9.632 -9.222 1.00 94.44 81 GLU A N 1
ATOM 635 C CA . GLU A 1 81 ? -14.040 -11.035 -9.463 1.00 94.44 81 GLU A CA 1
ATOM 636 C C . GLU A 1 81 ? -14.155 -11.235 -10.971 1.00 94.44 81 GLU A C 1
ATOM 638 O O . GLU A 1 81 ? -15.050 -10.686 -11.616 1.00 94.44 81 GLU A O 1
ATOM 643 N N . THR A 1 82 ? -13.194 -11.962 -11.542 1.00 94.25 82 THR A N 1
ATOM 644 C CA . THR A 1 82 ? -13.131 -12.220 -12.985 1.00 94.25 82 THR A CA 1
ATO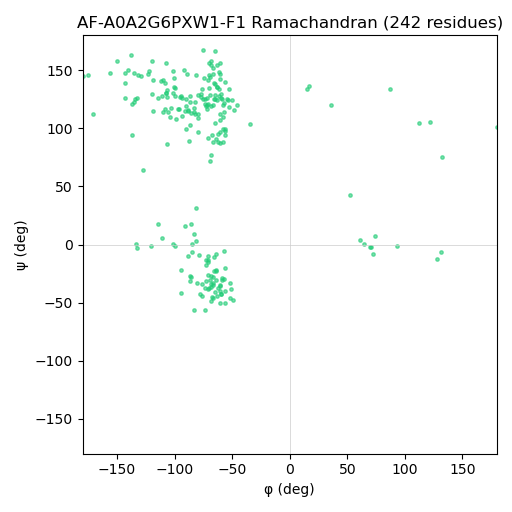M 645 C C . THR A 1 82 ? -13.214 -13.722 -13.239 1.00 94.25 82 THR A C 1
ATOM 647 O O . THR A 1 82 ? -12.467 -14.480 -12.616 1.00 94.25 82 THR A O 1
ATOM 650 N N . PRO A 1 83 ? -14.101 -14.172 -14.133 1.00 95.75 83 PRO A N 1
ATOM 651 C CA . PRO A 1 83 ? -14.178 -15.571 -14.533 1.00 95.75 83 PRO A CA 1
ATOM 652 C C . PRO A 1 83 ? -12.955 -15.945 -15.375 1.00 95.75 83 PRO A C 1
ATOM 654 O O . PRO A 1 83 ? -12.556 -15.203 -16.269 1.00 95.75 83 PRO A O 1
ATOM 657 N N . CYS A 1 84 ? -12.358 -17.096 -15.081 1.00 95.88 84 CYS A N 1
ATOM 658 C CA . CYS A 1 84 ? -11.292 -17.677 -15.889 1.00 95.88 84 CYS A CA 1
ATOM 659 C C . CYS A 1 84 ? -11.800 -17.970 -17.309 1.00 95.88 84 CYS A C 1
ATOM 661 O O . CYS A 1 84 ? -12.797 -18.677 -17.455 1.00 95.88 84 CYS A O 1
ATOM 663 N N . ASP A 1 85 ? -11.096 -17.503 -18.342 1.00 94.81 85 ASP A N 1
ATOM 664 C CA . ASP A 1 85 ? -11.457 -17.762 -19.745 1.00 94.81 85 ASP A CA 1
ATOM 665 C C . ASP A 1 85 ? -11.369 -19.262 -20.108 1.00 94.81 85 ASP A C 1
ATOM 667 O O . ASP A 1 85 ? -12.038 -19.697 -21.039 1.00 94.81 85 ASP A O 1
ATOM 671 N N . GLN A 1 86 ? -10.592 -20.066 -19.365 1.00 95.69 86 GLN A N 1
ATOM 672 C CA . GLN A 1 86 ? -10.413 -21.500 -19.637 1.00 95.69 86 GLN A CA 1
ATOM 673 C C . GLN A 1 86 ? -11.371 -22.405 -18.845 1.00 95.69 86 GLN A C 1
ATOM 675 O O . GLN A 1 86 ? -11.896 -23.368 -19.394 1.00 95.69 86 GLN A O 1
ATOM 680 N N . CYS A 1 87 ? -11.604 -22.125 -17.557 1.00 96.31 87 CYS A N 1
ATOM 681 C CA . CYS A 1 87 ? -12.403 -23.002 -16.685 1.00 96.31 87 CYS A CA 1
ATOM 682 C C . CYS A 1 87 ? -13.648 -22.343 -16.074 1.00 96.31 87 CYS A C 1
ATOM 684 O O . CYS A 1 87 ? -14.365 -22.984 -15.311 1.00 96.31 87 CYS A O 1
ATOM 686 N N . GLY A 1 88 ? -13.899 -21.056 -16.336 1.00 94.56 88 GLY A N 1
ATOM 687 C CA . GLY A 1 88 ? -15.053 -20.310 -15.816 1.00 94.56 88 GLY A CA 1
ATOM 688 C C . GLY A 1 88 ? -15.010 -19.972 -14.319 1.00 94.56 88 GLY A C 1
ATOM 689 O O . GLY A 1 88 ? -15.841 -19.202 -13.843 1.00 94.56 88 GLY A O 1
ATOM 690 N N . LYS A 1 89 ? -14.040 -20.499 -13.559 1.00 96.00 89 LYS A N 1
ATOM 691 C CA . LYS A 1 89 ? -13.876 -20.230 -12.119 1.00 96.00 89 LYS A CA 1
ATOM 692 C C . LYS A 1 89 ? -13.662 -18.734 -11.861 1.00 96.00 89 LYS A C 1
ATOM 694 O O . LYS A 1 89 ? -12.785 -18.128 -12.472 1.00 96.00 89 LYS A O 1
ATOM 699 N N . LEU A 1 90 ? -14.436 -18.155 -10.940 1.00 94.75 90 LEU A N 1
ATOM 700 C CA . LEU A 1 90 ? -14.266 -16.767 -10.497 1.00 94.75 90 LEU A CA 1
ATOM 701 C C . LEU A 1 90 ? -13.017 -16.638 -9.617 1.00 94.75 90 LEU A C 1
ATOM 703 O O . LEU A 1 90 ? -12.940 -17.243 -8.548 1.00 94.75 90 LEU A O 1
ATOM 707 N N . GLU A 1 91 ? -12.061 -15.819 -10.048 1.00 96.00 91 GLU A N 1
ATOM 708 C CA . GLU A 1 91 ? -10.845 -15.502 -9.297 1.00 96.00 91 GLU A CA 1
ATOM 709 C C . GLU A 1 91 ? -10.878 -14.036 -8.847 1.00 96.00 91 GLU A C 1
ATOM 711 O O . GLU A 1 91 ? -11.298 -13.148 -9.595 1.00 96.00 91 GLU A O 1
ATOM 716 N N . ARG A 1 92 ? -10.409 -13.772 -7.621 1.00 94.50 92 ARG A N 1
ATOM 717 C CA . ARG A 1 92 ? -10.273 -12.410 -7.090 1.00 94.50 92 ARG A CA 1
ATOM 718 C C . ARG A 1 92 ? -8.908 -11.823 -7.415 1.00 94.50 92 ARG A C 1
ATOM 720 O O . ARG A 1 92 ? -7.886 -12.368 -7.006 1.00 94.50 92 ARG A O 1
ATOM 727 N N . THR A 1 93 ? -8.888 -10.654 -8.045 1.00 91.19 93 THR A N 1
ATOM 728 C CA . THR A 1 93 ? -7.664 -9.890 -8.314 1.00 91.19 93 THR A CA 1
ATOM 729 C C . THR A 1 93 ? -7.728 -8.489 -7.725 1.00 91.19 93 THR A C 1
ATOM 731 O O . THR A 1 93 ? -8.769 -7.845 -7.701 1.00 91.19 93 THR A O 1
ATOM 734 N N . SER A 1 94 ? -6.585 -7.967 -7.280 1.00 92.06 94 SER A N 1
ATOM 735 C CA . SER A 1 94 ? -6.447 -6.579 -6.805 1.00 92.06 94 SER A CA 1
ATOM 736 C C . SER A 1 94 ? -6.274 -5.561 -7.942 1.00 92.06 94 SER A C 1
ATOM 738 O O . SER A 1 94 ? -6.065 -4.370 -7.709 1.00 92.06 94 SER A O 1
ATOM 740 N N . PHE A 1 95 ? -6.328 -6.028 -9.190 1.00 90.81 95 PHE A N 1
ATOM 741 C CA . PHE A 1 95 ? -6.177 -5.231 -10.400 1.00 90.81 95 PHE A CA 1
ATOM 742 C C . PHE A 1 95 ? -7.238 -5.623 -11.427 1.00 90.81 95 PHE A C 1
ATOM 744 O O . PHE A 1 95 ? -7.616 -6.790 -11.518 1.00 90.81 95 PHE A O 1
ATOM 751 N N . LEU A 1 96 ? -7.676 -4.645 -12.222 1.00 90.06 96 LEU A N 1
ATOM 752 C CA . LEU A 1 96 ? -8.607 -4.866 -13.322 1.00 90.06 96 LEU A CA 1
ATOM 753 C C . LEU A 1 96 ? -7.879 -5.610 -14.461 1.00 90.06 96 LEU A C 1
ATOM 755 O O . LEU A 1 96 ? -6.891 -5.074 -14.984 1.00 90.06 96 LEU A O 1
ATOM 759 N N . PRO A 1 97 ? -8.326 -6.812 -14.865 1.00 89.56 97 PRO A N 1
ATOM 760 C CA . PRO A 1 97 ? -7.750 -7.515 -16.004 1.00 89.56 97 PRO A CA 1
ATOM 761 C C . PRO A 1 97 ? -7.892 -6.687 -17.284 1.00 89.56 97 PRO A C 1
ATOM 763 O O . PRO A 1 97 ? -8.895 -6.008 -17.516 1.00 89.56 97 PRO A O 1
ATOM 766 N N . LYS A 1 98 ? -6.875 -6.730 -18.147 1.00 90.12 98 LYS A N 1
ATOM 767 C CA . LYS A 1 98 ? -6.953 -6.063 -19.451 1.00 90.12 98 LYS A CA 1
ATOM 768 C C . LYS A 1 98 ? -7.847 -6.882 -20.375 1.00 90.12 98 LYS A C 1
ATOM 770 O O . LYS A 1 98 ? -7.513 -8.022 -20.657 1.00 90.12 98 LYS A O 1
ATOM 775 N N . ARG A 1 99 ? -8.884 -6.262 -20.946 1.00 84.44 99 ARG A N 1
ATOM 776 C CA . ARG A 1 99 ? -9.795 -6.904 -21.919 1.00 84.44 99 ARG A CA 1
ATOM 777 C C . ARG A 1 99 ? -9.105 -7.499 -23.155 1.00 84.44 99 ARG A C 1
ATOM 779 O O . ARG A 1 99 ? -9.694 -8.327 -23.830 1.00 84.44 99 ARG A O 1
ATOM 786 N N . SER A 1 100 ? -7.885 -7.063 -23.473 1.00 88.69 100 SER A N 1
ATOM 787 C CA . SER A 1 100 ? -7.120 -7.551 -24.627 1.00 88.69 100 SER A CA 1
ATOM 788 C C . SER A 1 100 ? -6.325 -8.834 -24.368 1.00 88.69 100 SER A C 1
ATOM 790 O O . SER A 1 100 ? -5.595 -9.272 -25.253 1.00 88.69 100 SER A O 1
ATOM 792 N N . ARG A 1 101 ? -6.385 -9.398 -23.158 1.00 91.62 101 ARG A N 1
ATOM 793 C CA . ARG A 1 101 ? -5.688 -10.635 -22.800 1.00 91.62 101 ARG A CA 1
ATOM 794 C C . ARG A 1 101 ? -6.646 -11.582 -22.105 1.00 91.62 101 ARG A C 1
ATOM 796 O O . ARG A 1 101 ? -7.499 -11.132 -21.347 1.00 91.62 101 ARG A O 1
ATOM 803 N N . GLU A 1 102 ? -6.445 -12.869 -22.345 1.00 94.69 102 GLU A N 1
ATOM 804 C CA . GLU A 1 102 ? -7.132 -13.921 -21.608 1.00 94.69 102 GLU A CA 1
ATOM 805 C C . GLU A 1 102 ? -6.739 -13.865 -20.132 1.00 94.69 102 GLU A C 1
ATOM 807 O O . GLU A 1 102 ? -5.572 -13.665 -1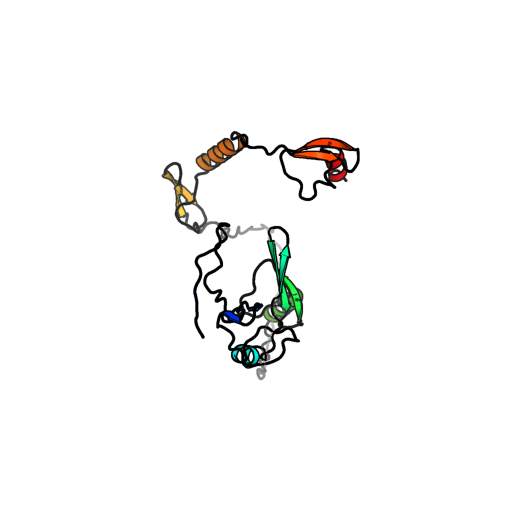9.767 1.00 94.69 102 GLU A O 1
ATOM 812 N N . PHE A 1 103 ? -7.741 -13.995 -19.278 1.00 95.56 103 PHE A N 1
ATOM 813 C CA . PHE A 1 103 ? -7.605 -14.082 -17.846 1.00 95.56 103 PHE A CA 1
ATOM 814 C C . PHE A 1 103 ? -7.668 -15.552 -17.433 1.00 95.56 103 PHE A C 1
ATOM 816 O O . PHE A 1 103 ? -8.723 -16.181 -17.469 1.00 95.56 103 PHE A O 1
ATOM 823 N N . LEU A 1 104 ? -6.526 -16.102 -17.026 1.00 96.81 104 LEU A N 1
ATOM 824 C CA . LEU A 1 104 ? -6.430 -17.462 -16.500 1.00 96.81 104 LEU A CA 1
ATOM 825 C C . LEU A 1 104 ? -6.370 -17.420 -14.972 1.00 96.81 104 LEU A C 1
ATOM 827 O O . LEU A 1 104 ? -5.617 -16.626 -14.401 1.00 96.81 104 LEU A O 1
ATOM 831 N N . CYS A 1 105 ? -7.128 -18.294 -14.304 1.00 96.50 105 CYS A N 1
ATOM 832 C CA . CYS A 1 105 ? -6.960 -18.513 -12.869 1.00 96.50 105 CYS A CA 1
ATOM 833 C C . CYS A 1 105 ? -5.578 -19.124 -12.577 1.00 96.50 105 CYS A C 1
ATOM 835 O O . CYS A 1 105 ? -4.881 -19.606 -13.473 1.00 96.50 105 CYS A O 1
ATOM 837 N N . ASN A 1 106 ? -5.176 -19.119 -11.306 1.00 95.69 106 ASN A N 1
ATOM 838 C CA . ASN A 1 106 ? -3.853 -19.598 -10.896 1.00 95.69 106 ASN A CA 1
ATOM 839 C C . ASN A 1 106 ? -3.580 -21.069 -11.267 1.00 95.69 106 ASN A C 1
ATOM 841 O O . ASN A 1 106 ? -2.420 -21.425 -11.485 1.00 95.69 106 ASN A O 1
ATOM 845 N N . ASP A 1 107 ? -4.626 -21.894 -11.345 1.00 96.88 107 ASP A N 1
ATOM 846 C CA . ASP A 1 107 ? -4.535 -23.315 -11.696 1.00 96.88 107 ASP A CA 1
ATOM 847 C C . ASP A 1 107 ? -4.260 -23.475 -13.206 1.00 96.88 107 ASP A C 1
ATOM 849 O O . ASP A 1 107 ? -3.203 -23.973 -13.594 1.00 96.88 107 ASP A O 1
ATOM 853 N N . CYS A 1 108 ? -5.115 -22.899 -14.059 1.00 97.31 108 CYS A N 1
ATOM 854 C CA . CYS A 1 108 ? -4.945 -22.899 -15.519 1.00 97.31 108 CYS A CA 1
ATOM 855 C C . CYS A 1 108 ? -3.649 -22.200 -15.980 1.00 97.31 108 CYS A C 1
ATOM 857 O O . CYS A 1 108 ? -2.983 -22.621 -16.930 1.00 97.31 108 CYS A O 1
ATOM 859 N N . LEU A 1 109 ? -3.226 -21.138 -15.284 1.00 96.56 109 LEU A N 1
ATOM 860 C CA . LEU A 1 109 ? -1.951 -20.473 -15.567 1.00 96.56 109 LEU A CA 1
ATOM 861 C C . LEU A 1 109 ? -0.742 -21.373 -15.254 1.00 96.56 109 LEU A C 1
ATOM 863 O O . LEU A 1 109 ? 0.324 -21.211 -15.848 1.00 96.56 109 LEU A O 1
ATOM 867 N N . ARG A 1 110 ? -0.870 -22.303 -14.303 1.00 96.12 110 ARG A N 1
ATOM 868 C CA . ARG A 1 110 ? 0.197 -23.249 -13.957 1.00 96.12 110 ARG A CA 1
ATOM 869 C C . ARG A 1 110 ? 0.288 -24.372 -14.981 1.00 96.12 110 ARG A C 1
ATOM 871 O O . ARG A 1 110 ? 1.396 -24.698 -15.394 1.00 96.12 110 ARG A O 1
ATOM 878 N N . GLU A 1 111 ? -0.854 -24.898 -15.407 1.00 95.94 111 GLU A N 1
ATOM 879 C CA . GLU A 1 111 ? -0.955 -25.928 -16.449 1.00 95.94 111 GLU A CA 1
ATOM 880 C C . GLU A 1 111 ? -0.378 -25.426 -17.779 1.00 95.94 111 GLU A C 1
ATOM 882 O O . GLU A 1 111 ? 0.556 -26.026 -18.308 1.00 95.94 111 GLU A O 1
ATOM 887 N N . SER A 1 112 ? -0.801 -24.243 -18.241 1.00 95.38 112 SER A N 1
ATOM 888 C CA . SER A 1 112 ? -0.275 -23.639 -19.480 1.00 95.38 112 SER A CA 1
ATOM 889 C C . SER A 1 112 ? 1.243 -23.408 -19.463 1.00 95.38 112 SER A C 1
ATOM 891 O O . SER A 1 112 ? 1.903 -23.476 -20.500 1.00 95.38 112 SER A O 1
ATOM 893 N N . ARG A 1 113 ? 1.843 -23.161 -18.290 1.00 94.94 113 ARG A N 1
ATOM 894 C CA . ARG A 1 113 ? 3.307 -23.061 -18.155 1.00 94.94 113 ARG A CA 1
ATOM 895 C C . ARG A 1 113 ? 3.999 -24.415 -18.253 1.00 94.94 113 ARG A C 1
ATOM 897 O O . ARG A 1 113 ? 5.084 -24.474 -18.822 1.00 94.94 113 ARG A O 1
ATOM 904 N N . GLN A 1 114 ? 3.406 -25.472 -17.699 1.00 93.12 114 GLN A N 1
ATOM 905 C CA . GLN A 1 114 ? 3.975 -26.819 -17.774 1.00 93.12 114 GLN A CA 1
ATOM 906 C C . GLN A 1 114 ? 4.014 -27.317 -19.221 1.00 93.12 114 GLN A C 1
ATOM 908 O O . GLN A 1 114 ? 5.044 -27.836 -19.651 1.00 93.12 114 GLN A O 1
ATOM 913 N N . GLU A 1 115 ? 2.955 -27.057 -19.990 1.00 90.38 115 GLU A N 1
ATOM 914 C CA . GLU A 1 115 ? 2.886 -27.386 -21.419 1.00 90.38 115 GLU A CA 1
ATOM 915 C C . GLU A 1 115 ? 3.977 -26.679 -22.235 1.00 90.38 115 GLU A C 1
ATOM 917 O O . GLU A 1 115 ? 4.607 -27.298 -23.087 1.00 90.38 115 GLU A O 1
ATOM 922 N N . GLN A 1 116 ? 4.278 -25.412 -21.931 1.00 87.31 116 GLN A N 1
ATOM 923 C CA . GLN A 1 116 ? 5.342 -24.665 -22.618 1.00 87.31 116 GLN A CA 1
ATOM 924 C C . GLN A 1 116 ? 6.755 -25.145 -22.266 1.00 87.31 116 GLN A C 1
ATOM 926 O O . GLN A 1 116 ? 7.684 -24.951 -23.049 1.00 87.31 116 GLN A O 1
ATOM 931 N N . THR A 1 117 ? 6.941 -25.739 -21.086 1.00 85.38 117 THR A N 1
ATOM 932 C CA . THR A 1 117 ? 8.245 -26.261 -20.646 1.00 85.38 117 THR A CA 1
ATOM 933 C C . THR A 1 117 ? 8.505 -27.701 -21.069 1.00 85.38 117 THR A C 1
ATOM 935 O O . THR A 1 117 ? 9.633 -28.175 -20.920 1.00 85.38 117 THR A O 1
ATOM 938 N N . ALA A 1 118 ? 7.500 -28.407 -21.594 1.00 77.38 118 ALA A N 1
ATOM 939 C CA . ALA A 1 118 ? 7.711 -29.743 -22.120 1.00 77.38 118 ALA A CA 1
ATOM 940 C C . ALA A 1 118 ? 8.637 -29.650 -23.347 1.00 77.38 118 ALA A C 1
ATOM 942 O O . ALA A 1 118 ? 8.346 -28.884 -24.271 1.00 77.38 118 ALA A O 1
ATOM 943 N N . PRO A 1 119 ? 9.765 -30.387 -23.379 1.00 73.00 119 PRO A N 1
ATOM 944 C CA . PRO A 1 119 ? 10.623 -30.406 -24.549 1.00 73.00 119 PRO A CA 1
ATOM 945 C C . PRO A 1 119 ? 9.773 -30.874 -25.723 1.00 73.00 119 PRO A C 1
ATOM 947 O O . PRO A 1 119 ? 9.203 -31.967 -25.678 1.00 73.00 119 PRO A O 1
ATOM 950 N N . VAL A 1 120 ? 9.663 -30.026 -26.747 1.00 70.19 120 VAL A N 1
ATOM 951 C CA . VAL A 1 120 ? 9.035 -30.372 -28.019 1.00 70.19 120 VAL A CA 1
ATOM 952 C C . VAL A 1 120 ? 9.780 -31.598 -28.528 1.00 70.19 120 VAL A C 1
ATOM 954 O O . VAL A 1 120 ? 10.879 -31.484 -29.070 1.00 70.19 120 VAL A O 1
ATOM 957 N N . LYS A 1 121 ? 9.220 -32.789 -28.288 1.00 67.31 121 LYS A N 1
ATOM 958 C CA . LYS A 1 121 ? 9.666 -34.016 -28.932 1.00 67.31 121 LYS A CA 1
ATOM 959 C C . LYS A 1 121 ? 9.403 -33.786 -30.408 1.00 67.31 121 LYS A C 1
ATOM 961 O O . LYS A 1 121 ? 8.278 -33.948 -30.868 1.00 67.31 121 LYS A O 1
ATOM 966 N N . GLN A 1 122 ? 10.425 -33.327 -31.122 1.00 60.44 122 GLN A N 1
ATOM 967 C CA . GLN A 1 122 ? 10.444 -33.353 -32.570 1.00 60.44 122 GLN A CA 1
ATOM 968 C C . GLN A 1 122 ? 10.265 -34.822 -32.948 1.00 60.44 122 GLN A C 1
ATOM 970 O O . GLN A 1 122 ? 11.202 -35.611 -32.849 1.00 60.44 122 GLN A O 1
ATOM 975 N N . SER A 1 123 ? 9.044 -35.211 -33.310 1.00 55.44 123 SER A N 1
ATOM 976 C CA . SER A 1 123 ? 8.776 -36.452 -34.025 1.00 55.44 123 SER A CA 1
ATOM 977 C C . SER A 1 123 ? 9.349 -36.291 -35.429 1.00 55.44 123 SER A C 1
ATOM 979 O O . SER A 1 123 ? 8.632 -36.050 -36.393 1.00 55.44 123 SER A O 1
ATOM 981 N N . GLY A 1 124 ? 10.678 -36.314 -35.504 1.00 52.25 124 GLY A N 1
ATOM 982 C CA . GLY A 1 124 ? 11.419 -36.538 -36.726 1.00 52.25 124 GLY A CA 1
ATOM 983 C C . GLY A 1 124 ? 11.417 -38.033 -36.988 1.00 52.25 124 GLY A C 1
ATOM 984 O O . GLY A 1 124 ? 12.232 -38.764 -36.428 1.00 52.25 124 GLY A O 1
ATOM 985 N N . GLU A 1 125 ? 10.496 -38.480 -37.833 1.00 51.59 125 GLU A N 1
ATOM 986 C CA . GLU A 1 125 ? 10.747 -39.635 -38.684 1.00 51.59 125 GLU A CA 1
ATOM 987 C C . GLU A 1 125 ? 11.953 -39.276 -39.565 1.00 51.59 125 GLU A C 1
ATOM 989 O O . GLU A 1 125 ? 11.819 -38.568 -40.558 1.00 51.59 125 GLU A O 1
ATOM 994 N N . ASN A 1 126 ? 13.152 -39.700 -39.162 1.00 53.16 126 ASN A N 1
ATOM 995 C CA . ASN A 1 126 ? 14.305 -39.739 -40.056 1.00 53.16 126 ASN A CA 1
ATOM 996 C C . ASN A 1 126 ? 14.502 -41.190 -40.517 1.00 53.16 126 ASN A C 1
ATOM 998 O O . ASN A 1 126 ? 14.531 -42.090 -39.670 1.00 53.16 126 ASN A O 1
ATOM 1002 N N . PRO A 1 127 ? 14.642 -41.435 -41.832 1.00 54.47 127 PRO A N 1
ATOM 1003 C CA . PRO A 1 127 ? 14.928 -42.755 -42.363 1.00 54.47 127 PRO A CA 1
ATOM 1004 C C . PRO A 1 127 ? 16.360 -43.176 -42.019 1.00 54.47 127 PRO A C 1
ATOM 1006 O O . PRO A 1 127 ? 17.278 -42.361 -41.929 1.00 54.47 127 PRO A O 1
ATOM 1009 N N . ALA A 1 128 ? 16.503 -44.478 -41.804 1.00 49.66 128 ALA A N 1
ATOM 1010 C CA . ALA A 1 128 ? 17.718 -45.162 -41.408 1.00 49.66 128 ALA A CA 1
ATOM 1011 C C . ALA A 1 128 ? 18.900 -44.925 -42.361 1.00 49.66 128 ALA A C 1
ATOM 1013 O O . ALA A 1 128 ? 18.757 -45.035 -43.576 1.00 49.66 128 ALA A O 1
ATOM 1014 N N . THR A 1 129 ? 20.087 -44.756 -41.779 1.00 46.22 129 THR A N 1
ATOM 1015 C CA . THR A 1 129 ? 21.341 -45.245 -42.366 1.00 46.22 129 THR A CA 1
ATOM 1016 C C . THR A 1 129 ? 22.247 -45.748 -41.250 1.00 46.22 129 THR A C 1
ATOM 1018 O O . THR A 1 129 ? 22.485 -45.057 -40.260 1.00 46.22 129 THR A O 1
ATOM 1021 N N . GLU A 1 130 ? 22.667 -46.996 -41.425 1.00 45.03 130 GLU A N 1
ATOM 1022 C CA . GLU A 1 130 ? 23.469 -47.828 -40.536 1.00 45.03 130 GLU A CA 1
ATOM 1023 C C . GLU A 1 130 ? 24.963 -47.460 -40.515 1.00 45.03 130 GLU A C 1
ATOM 1025 O O . GLU A 1 130 ? 25.477 -46.815 -41.427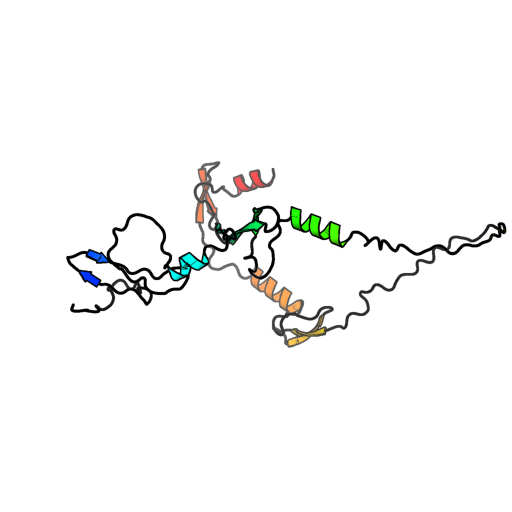 1.00 45.03 130 GLU A O 1
ATOM 1030 N N . ALA A 1 131 ? 25.622 -48.047 -39.506 1.00 44.41 131 ALA A N 1
ATOM 1031 C CA . ALA A 1 131 ? 26.979 -48.613 -39.479 1.00 44.41 131 ALA A CA 1
ATOM 1032 C C . ALA A 1 131 ? 28.021 -47.869 -38.606 1.00 44.41 131 ALA A C 1
ATOM 1034 O O . ALA A 1 131 ? 28.390 -46.740 -38.903 1.00 44.41 131 ALA A O 1
ATOM 1035 N N . THR A 1 132 ? 28.375 -48.411 -37.419 1.00 44.31 132 THR A N 1
ATOM 1036 C CA . THR A 1 132 ? 29.536 -49.317 -37.110 1.00 44.31 132 THR A CA 1
ATOM 1037 C C . THR A 1 132 ? 30.795 -48.468 -36.791 1.00 44.31 132 THR A C 1
ATOM 1039 O O . THR A 1 132 ? 31.042 -47.503 -37.492 1.00 44.31 132 THR A O 1
ATOM 1042 N N . SER A 1 133 ? 31.655 -48.633 -35.772 1.00 46.22 133 SER A N 1
ATOM 1043 C CA . SER A 1 133 ? 32.080 -49.734 -34.884 1.00 46.22 133 SER A CA 1
ATOM 1044 C C . SER A 1 133 ? 33.053 -49.197 -33.802 1.00 46.22 133 SER A C 1
ATOM 1046 O O . SER A 1 133 ? 33.860 -48.321 -34.095 1.00 46.22 133 S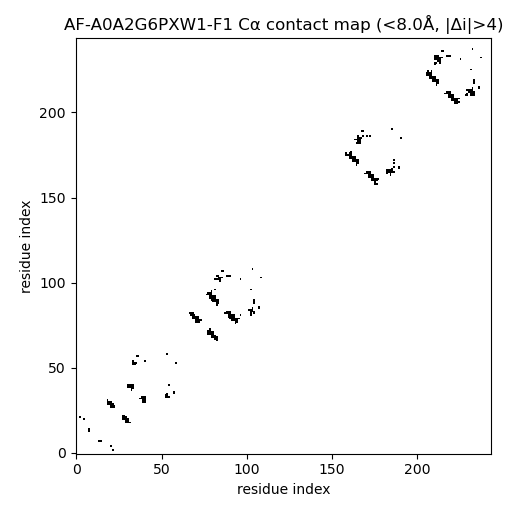ER A O 1
ATOM 1048 N N . THR A 1 134 ? 32.983 -49.784 -32.598 1.00 45.03 134 THR A N 1
ATOM 1049 C CA . THR A 1 134 ? 34.038 -50.149 -31.603 1.00 45.03 134 THR A CA 1
ATOM 1050 C C . THR A 1 134 ? 35.465 -49.561 -31.645 1.00 45.03 134 THR A C 1
ATOM 1052 O O . THR A 1 134 ? 36.152 -49.688 -32.655 1.00 45.03 134 THR A O 1
ATOM 1055 N N . SER A 1 135 ? 36.000 -49.167 -30.470 1.00 42.41 135 SER A N 1
ATOM 1056 C CA . SER A 1 135 ? 37.064 -49.934 -29.765 1.00 42.41 135 SER A CA 1
ATOM 1057 C C . SER A 1 135 ? 37.539 -49.317 -28.433 1.00 42.41 135 SER A C 1
ATOM 1059 O O . SER A 1 135 ? 37.618 -48.103 -28.272 1.00 42.41 135 SER A O 1
ATOM 1061 N N . GLU A 1 136 ? 37.863 -50.215 -27.499 1.00 48.66 136 GLU A N 1
ATOM 1062 C CA . GLU A 1 136 ? 38.368 -50.067 -26.123 1.00 48.66 136 GLU A CA 1
ATOM 1063 C C . GLU A 1 136 ? 39.809 -49.518 -25.995 1.00 48.66 136 GLU A C 1
ATOM 1065 O O . GLU A 1 136 ? 40.643 -49.818 -26.850 1.00 48.66 136 GLU A O 1
ATOM 1070 N N . LYS A 1 137 ? 40.150 -48.876 -24.852 1.00 44.84 137 LYS A N 1
ATOM 1071 C CA . LYS A 1 137 ? 41.362 -49.210 -24.050 1.00 44.84 137 LYS A CA 1
ATOM 1072 C C . LYS A 1 137 ? 41.467 -48.512 -22.669 1.00 44.84 137 LYS A C 1
ATOM 1074 O O . LYS A 1 137 ? 41.652 -47.308 -22.571 1.00 44.84 137 LYS A O 1
ATOM 1079 N N . THR A 1 138 ? 41.351 -49.338 -21.628 1.00 42.50 138 THR A N 1
ATOM 1080 C CA . THR A 1 138 ? 42.185 -49.536 -20.413 1.00 42.50 138 THR A CA 1
ATOM 1081 C C . THR A 1 138 ? 42.920 -48.385 -19.672 1.00 42.50 138 THR A C 1
ATOM 1083 O O . THR A 1 138 ? 43.857 -47.788 -20.184 1.00 42.50 138 THR A O 1
ATOM 1086 N N . HIS A 1 139 ? 42.537 -48.245 -18.388 1.00 46.59 139 HIS A N 1
ATOM 1087 C CA . HIS A 1 139 ? 43.208 -47.837 -17.125 1.00 46.59 139 HIS A CA 1
ATOM 1088 C C . HIS A 1 139 ? 44.582 -47.124 -17.062 1.00 46.59 139 HIS A C 1
ATOM 1090 O O . HIS A 1 139 ? 45.593 -47.678 -17.481 1.00 46.59 139 HIS A O 1
ATOM 1096 N N . ALA A 1 140 ? 44.641 -46.068 -16.227 1.00 46.00 140 ALA A N 1
ATOM 1097 C CA . ALA A 1 140 ? 45.577 -45.945 -15.087 1.00 46.00 140 ALA A CA 1
ATOM 1098 C C . ALA A 1 140 ? 45.030 -44.959 -14.014 1.00 46.00 140 ALA A C 1
ATOM 1100 O O . ALA A 1 140 ? 44.322 -44.022 -14.383 1.00 46.00 140 ALA A O 1
ATOM 1101 N N . PRO A 1 141 ? 45.310 -45.152 -12.706 1.00 66.69 141 PRO A N 1
ATOM 1102 C CA . PRO A 1 141 ? 44.825 -44.295 -11.624 1.00 66.69 141 PRO A CA 1
ATOM 1103 C C . PRO A 1 141 ? 45.894 -43.310 -11.127 1.00 66.69 141 PRO A C 1
ATOM 1105 O O . PRO A 1 141 ? 47.073 -43.652 -11.053 1.00 66.69 141 PRO A O 1
ATOM 1108 N N . GLY A 1 142 ? 45.455 -42.138 -10.667 1.00 52.19 142 GLY A N 1
ATOM 1109 C CA . GLY A 1 142 ? 46.240 -41.305 -9.755 1.00 52.19 142 GLY A CA 1
ATOM 1110 C C . GLY A 1 142 ? 46.319 -39.842 -10.152 1.00 52.19 142 GLY A C 1
ATOM 1111 O O . GLY A 1 142 ? 47.380 -39.386 -10.555 1.00 52.19 142 GLY A O 1
ATOM 1112 N N . GLU A 1 143 ? 45.239 -39.089 -9.947 1.00 44.62 143 GLU A N 1
ATOM 1113 C CA . GLU A 1 143 ? 45.330 -37.633 -9.860 1.00 44.62 143 GLU A CA 1
ATOM 1114 C C . GLU A 1 143 ? 44.543 -37.133 -8.650 1.00 44.62 143 GLU A C 1
ATOM 1116 O O . GLU A 1 143 ? 43.383 -37.466 -8.413 1.00 44.62 143 GLU A O 1
ATOM 1121 N N . VAL A 1 144 ? 45.265 -36.376 -7.834 1.00 48.94 144 VAL A N 1
ATOM 1122 C CA . VAL A 1 144 ? 44.789 -35.626 -6.684 1.00 48.94 144 VAL A CA 1
ATOM 1123 C C . VAL A 1 144 ? 43.636 -34.714 -7.102 1.00 48.94 144 VAL A C 1
ATOM 1125 O O . VAL A 1 144 ? 43.787 -33.883 -7.993 1.00 48.94 144 VAL A O 1
ATOM 1128 N N . ASN A 1 145 ? 42.488 -34.842 -6.432 1.00 53.16 145 ASN A N 1
ATOM 1129 C CA . ASN A 1 145 ? 41.383 -33.891 -6.543 1.00 53.16 145 ASN A CA 1
ATOM 1130 C C . ASN A 1 145 ? 41.801 -32.549 -5.918 1.00 53.16 145 ASN A C 1
ATOM 1132 O O . ASN A 1 145 ? 41.411 -32.209 -4.802 1.00 53.16 145 ASN A O 1
ATOM 1136 N N . ALA A 1 146 ? 42.614 -31.783 -6.640 1.00 51.25 146 ALA A N 1
ATOM 1137 C CA . ALA A 1 146 ? 42.626 -30.341 -6.523 1.00 51.25 146 ALA A CA 1
ATOM 1138 C C . ALA A 1 146 ? 41.320 -29.866 -7.162 1.00 51.25 146 ALA A C 1
ATOM 1140 O O . ALA A 1 146 ? 41.236 -29.691 -8.376 1.00 51.25 146 ALA A O 1
ATOM 1141 N N . SER A 1 147 ? 40.281 -29.734 -6.337 1.00 50.38 147 SER A N 1
ATOM 1142 C CA . SER A 1 147 ? 39.063 -29.011 -6.684 1.00 50.38 147 SER A CA 1
ATOM 1143 C C . SER A 1 147 ? 39.456 -27.582 -7.045 1.00 50.38 147 SER A C 1
ATOM 1145 O O . SER A 1 147 ? 39.528 -26.700 -6.193 1.00 50.38 147 SER A O 1
ATOM 1147 N N . LEU A 1 148 ? 39.782 -27.377 -8.320 1.00 50.34 148 LEU A N 1
ATOM 1148 C CA . LEU A 1 148 ? 39.880 -26.076 -8.943 1.00 50.34 148 LEU A CA 1
ATOM 1149 C C . LEU A 1 148 ? 38.449 -25.539 -8.958 1.00 50.34 148 LEU A C 1
ATOM 1151 O O . LEU A 1 148 ? 37.678 -25.788 -9.885 1.00 50.34 148 LEU A O 1
ATOM 1155 N N . GLU A 1 149 ? 38.064 -24.864 -7.878 1.00 58.97 149 GLU A N 1
ATOM 1156 C CA . GLU A 1 149 ? 36.899 -23.996 -7.875 1.00 58.97 149 GLU A CA 1
ATOM 1157 C C . GLU A 1 149 ? 37.194 -22.889 -8.886 1.00 58.97 149 GLU A C 1
ATOM 1159 O O . GLU A 1 149 ? 37.798 -21.862 -8.583 1.00 58.97 149 GLU A O 1
ATOM 1164 N N . MET A 1 150 ? 36.840 -23.142 -10.147 1.00 51.94 150 MET A N 1
ATOM 1165 C CA . MET A 1 150 ? 36.708 -22.094 -11.139 1.00 51.94 150 MET A CA 1
ATOM 1166 C C . MET A 1 150 ? 35.571 -21.206 -10.650 1.00 51.94 150 MET A C 1
ATOM 1168 O O . MET A 1 150 ? 34.401 -21.468 -10.928 1.00 51.94 150 MET A O 1
ATOM 1172 N N . GLU A 1 151 ? 35.924 -20.187 -9.869 1.00 62.00 151 GLU A N 1
ATOM 1173 C CA . GLU A 1 151 ? 35.040 -19.093 -9.507 1.00 62.00 151 GLU A CA 1
ATOM 1174 C C . GLU A 1 151 ? 34.542 -18.473 -10.812 1.00 62.00 151 GLU A C 1
ATOM 1176 O O . GLU A 1 151 ? 35.202 -17.642 -11.439 1.00 62.00 151 GLU A O 1
ATOM 1181 N N . THR A 1 152 ? 33.377 -18.924 -11.279 1.00 61.69 152 THR A N 1
ATOM 1182 C CA . THR A 1 152 ? 32.664 -18.266 -12.364 1.00 61.69 152 THR A CA 1
ATOM 1183 C C . THR A 1 152 ? 32.524 -16.803 -11.960 1.00 61.69 152 THR A C 1
ATOM 1185 O O . THR A 1 152 ? 31.901 -16.546 -10.923 1.00 61.69 152 THR A O 1
ATOM 1188 N N . PRO A 1 153 ? 33.094 -15.844 -12.713 1.00 60.06 153 PRO A N 1
ATOM 1189 C CA . PRO A 1 153 ? 33.023 -14.442 -12.345 1.00 60.06 153 PRO A CA 1
ATOM 1190 C C . PRO A 1 153 ? 31.548 -14.075 -12.219 1.00 60.06 153 PRO A C 1
ATOM 1192 O O . PRO A 1 153 ? 30.796 -14.160 -13.195 1.00 60.06 153 PRO A O 1
ATOM 1195 N N . SER A 1 154 ? 31.126 -13.745 -10.992 1.00 66.38 154 SER A N 1
ATOM 1196 C CA . SER A 1 154 ? 29.733 -13.424 -10.699 1.00 66.38 154 SER A CA 1
ATOM 1197 C C . SER A 1 154 ? 29.259 -12.388 -11.712 1.00 66.38 154 SER A C 1
ATOM 1199 O O . SER A 1 154 ? 29.849 -11.314 -11.872 1.00 66.38 154 SER A O 1
ATOM 1201 N N . ARG A 1 155 ? 28.169 -12.721 -12.406 1.00 59.22 155 ARG A N 1
ATOM 1202 C CA . ARG A 1 155 ? 27.524 -11.913 -13.453 1.00 59.22 155 ARG A CA 1
ATOM 1203 C C . ARG A 1 155 ? 27.112 -10.510 -12.960 1.00 59.22 155 ARG A C 1
ATOM 1205 O O . ARG A 1 155 ? 26.667 -9.679 -13.748 1.00 59.22 155 ARG A O 1
ATOM 1212 N N . GLU A 1 156 ? 27.277 -10.235 -11.668 1.00 61.25 156 GLU A N 1
ATOM 1213 C CA . GLU A 1 156 ? 27.096 -8.945 -11.004 1.00 61.25 156 GLU A CA 1
ATOM 1214 C C . GLU A 1 156 ? 28.202 -7.914 -11.297 1.00 61.25 156 GLU A C 1
ATOM 1216 O O . GLU A 1 156 ? 27.969 -6.720 -11.107 1.00 61.25 156 GLU A O 1
ATOM 1221 N N . ALA A 1 157 ? 29.377 -8.319 -11.790 1.00 63.00 157 ALA A N 1
ATOM 1222 C CA . ALA A 1 157 ? 30.525 -7.416 -11.940 1.00 63.00 157 ALA A CA 1
ATOM 1223 C C . ALA A 1 157 ? 30.479 -6.474 -13.166 1.00 63.00 157 ALA A C 1
ATOM 1225 O O . ALA A 1 157 ? 31.302 -5.567 -13.263 1.00 63.00 157 ALA A O 1
ATOM 1226 N N . LEU A 1 158 ? 29.527 -6.642 -14.095 1.00 75.50 158 LEU A N 1
ATOM 1227 C CA . LEU A 1 158 ? 29.505 -5.900 -15.370 1.00 75.50 158 LEU A CA 1
ATOM 1228 C C . LEU A 1 158 ? 28.374 -4.870 -15.506 1.00 75.50 158 LEU A C 1
ATOM 1230 O O . LEU A 1 158 ? 28.215 -4.275 -16.574 1.00 75.50 158 LEU A O 1
ATOM 1234 N N . GLN A 1 159 ? 27.569 -4.627 -14.467 1.00 81.31 159 GLN A N 1
ATOM 1235 C CA . GLN A 1 159 ? 26.521 -3.610 -14.584 1.00 81.31 159 GLN A CA 1
ATOM 1236 C C . GLN A 1 159 ? 27.125 -2.194 -14.544 1.00 81.31 159 GLN A C 1
ATOM 1238 O O . GLN A 1 159 ? 27.826 -1.854 -13.586 1.00 81.31 159 GLN A O 1
ATOM 1243 N N . PRO A 1 160 ? 26.858 -1.340 -15.553 1.00 86.38 160 PRO A N 1
ATOM 1244 C CA . PRO A 1 160 ? 27.382 0.018 -15.576 1.00 86.38 160 PRO A CA 1
ATOM 1245 C C . PRO A 1 160 ? 26.801 0.831 -14.414 1.00 86.38 160 PRO A C 1
ATOM 1247 O O . PRO A 1 160 ? 25.588 0.915 -14.228 1.00 86.38 160 PRO A O 1
ATOM 1250 N N . MET A 1 161 ? 27.676 1.470 -13.638 1.00 92.88 161 MET A N 1
ATOM 1251 C CA . MET A 1 161 ? 27.272 2.361 -12.552 1.00 92.88 161 MET A CA 1
ATOM 1252 C C . MET A 1 161 ? 26.575 3.608 -13.113 1.00 92.88 161 MET A C 1
ATOM 1254 O O . MET A 1 161 ? 27.160 4.400 -13.852 1.00 92.88 161 MET A O 1
ATOM 1258 N N . HIS A 1 162 ? 25.324 3.833 -12.725 1.00 92.19 162 HIS A N 1
ATOM 1259 C CA . HIS A 1 162 ? 24.551 5.000 -13.132 1.00 92.19 162 HIS A CA 1
ATOM 1260 C C . HIS A 1 162 ? 24.802 6.178 -12.190 1.00 92.19 162 HIS A C 1
ATOM 1262 O O . HIS A 1 162 ? 24.548 6.101 -10.986 1.00 92.19 162 HIS A O 1
ATOM 1268 N N . ARG A 1 163 ? 25.258 7.307 -12.739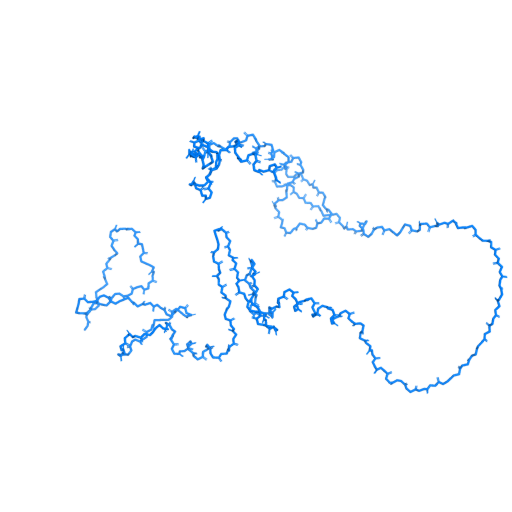 1.00 94.50 163 ARG A N 1
ATOM 1269 C CA . ARG A 1 163 ? 25.463 8.546 -11.978 1.00 94.50 163 ARG A CA 1
ATOM 1270 C C . ARG A 1 163 ? 24.144 9.305 -11.821 1.00 94.50 163 ARG A C 1
ATOM 1272 O O . ARG A 1 163 ? 23.522 9.690 -12.806 1.00 94.50 163 ARG A O 1
ATOM 1279 N N . VAL A 1 164 ? 23.738 9.570 -10.580 1.00 95.00 164 VAL A N 1
ATOM 1280 C CA . VAL A 1 164 ? 22.479 10.258 -10.245 1.00 95.00 164 VAL A CA 1
ATOM 1281 C C . VAL A 1 164 ? 22.745 11.415 -9.285 1.00 95.00 164 VAL A C 1
ATOM 1283 O O . VAL A 1 164 ? 23.623 11.336 -8.427 1.00 95.00 164 VAL A O 1
ATOM 1286 N N . LYS A 1 165 ? 21.996 12.514 -9.423 1.00 96.19 165 LYS A N 1
ATOM 1287 C CA . LYS A 1 165 ? 22.091 13.705 -8.566 1.00 96.19 165 LYS A CA 1
ATOM 1288 C C . LYS A 1 165 ? 21.050 13.642 -7.443 1.00 96.19 165 LYS A C 1
ATOM 1290 O O . LYS A 1 165 ? 19.865 13.485 -7.720 1.00 96.19 165 LYS A O 1
ATOM 1295 N N . CYS A 1 166 ? 21.477 13.802 -6.189 1.00 96.00 166 CYS A N 1
ATOM 1296 C CA . CYS A 1 166 ? 20.579 13.883 -5.034 1.00 96.00 166 CYS A CA 1
ATOM 1297 C C . CYS A 1 166 ? 19.629 15.086 -5.154 1.00 96.00 166 CYS A C 1
ATOM 1299 O O . CYS A 1 166 ? 20.074 16.206 -5.422 1.00 96.00 166 CYS A O 1
ATOM 1301 N N . SER A 1 167 ? 18.339 14.885 -4.892 1.00 96.25 167 SER A N 1
ATOM 1302 C CA . SER A 1 167 ? 17.323 15.941 -4.938 1.00 96.25 167 SER A CA 1
ATOM 1303 C C . SER A 1 167 ? 17.486 16.991 -3.829 1.00 96.25 167 SER A C 1
ATOM 1305 O O . SER A 1 167 ? 17.298 18.172 -4.105 1.00 96.25 167 SER A O 1
ATOM 1307 N N . LYS A 1 168 ? 17.901 16.588 -2.613 1.00 96.69 168 LYS A N 1
ATOM 1308 C CA . LYS A 1 168 ? 18.051 17.480 -1.437 1.00 96.69 168 LYS A CA 1
ATOM 1309 C C . LYS A 1 168 ? 19.395 18.226 -1.437 1.00 96.69 168 LYS A C 1
ATOM 1311 O O . LYS A 1 168 ? 19.413 19.447 -1.426 1.00 96.69 168 LYS A O 1
ATOM 1316 N N . CYS A 1 169 ? 20.529 17.517 -1.494 1.00 97.19 169 CYS A N 1
ATOM 1317 C CA . CYS A 1 169 ? 21.864 18.136 -1.370 1.00 97.19 169 CYS A CA 1
ATOM 1318 C C . CYS A 1 169 ? 22.625 18.340 -2.687 1.00 97.19 169 CYS A C 1
ATOM 1320 O O . CYS A 1 169 ? 23.768 18.787 -2.659 1.00 97.19 169 CYS A O 1
ATOM 1322 N N . ARG A 1 170 ? 22.046 17.964 -3.837 1.00 96.00 170 ARG A N 1
ATOM 1323 C CA . ARG A 1 170 ? 22.644 18.113 -5.181 1.00 96.00 170 ARG A CA 1
ATOM 1324 C C . ARG A 1 170 ? 23.974 17.376 -5.428 1.00 96.00 170 ARG A C 1
ATOM 1326 O O . ARG A 1 170 ? 24.498 17.478 -6.535 1.00 96.00 170 ARG A O 1
ATOM 1333 N N . LYS A 1 171 ? 24.483 16.589 -4.471 1.00 97.25 171 LYS A N 1
ATOM 1334 C CA . LYS A 1 171 ? 25.665 15.724 -4.648 1.00 97.25 171 LYS A CA 1
ATOM 1335 C C . LYS A 1 171 ? 25.362 14.551 -5.585 1.00 97.25 171 LYS A C 1
ATOM 1337 O O . LYS A 1 171 ? 24.252 14.015 -5.567 1.00 97.25 171 LYS A O 1
ATOM 1342 N N . TYR A 1 172 ? 26.347 14.155 -6.387 1.00 95.62 172 TYR A N 1
ATOM 1343 C CA . TYR A 1 172 ? 26.252 12.979 -7.253 1.00 95.62 172 TYR A CA 1
ATOM 1344 C C . TYR A 1 172 ? 26.545 11.694 -6.470 1.00 95.62 172 TYR A C 1
ATOM 1346 O O . TYR A 1 172 ? 27.377 11.696 -5.568 1.00 95.62 172 TYR A O 1
ATOM 1354 N N . MET A 1 173 ? 25.876 10.604 -6.834 1.00 95.25 173 MET A N 1
ATOM 1355 C CA . MET A 1 173 ? 26.140 9.251 -6.345 1.00 95.25 173 MET A CA 1
ATOM 1356 C C . MET A 1 173 ? 26.062 8.251 -7.498 1.00 95.25 173 MET A C 1
ATOM 1358 O O . MET A 1 173 ? 25.504 8.567 -8.552 1.00 95.25 173 MET A O 1
ATOM 1362 N N . GLN A 1 174 ? 26.616 7.062 -7.291 1.00 95.00 174 GLN A N 1
ATOM 1363 C CA . GLN A 1 174 ? 26.570 5.964 -8.251 1.00 95.00 174 GLN A CA 1
ATOM 1364 C C . GLN A 1 174 ? 25.593 4.892 -7.764 1.00 95.00 174 GLN A C 1
ATOM 1366 O O . GLN A 1 174 ? 25.614 4.522 -6.592 1.00 95.00 174 GLN A O 1
ATOM 1371 N N . LEU A 1 175 ? 24.726 4.422 -8.658 1.00 92.19 175 LEU A N 1
ATOM 1372 C CA . LEU A 1 175 ? 23.775 3.341 -8.411 1.00 92.19 175 LEU A CA 1
ATOM 1373 C C . LEU A 1 175 ? 24.062 2.187 -9.368 1.00 92.19 175 LEU A C 1
ATOM 1375 O O . LEU A 1 175 ? 24.322 2.416 -10.546 1.00 92.19 175 LEU A O 1
ATOM 1379 N N . ARG A 1 176 ? 23.936 0.949 -8.884 1.00 91.31 176 ARG A N 1
ATOM 1380 C CA . ARG A 1 176 ? 24.052 -0.256 -9.726 1.00 91.31 176 ARG A CA 1
ATOM 1381 C C . ARG A 1 176 ? 22.849 -0.465 -10.654 1.00 91.31 176 ARG A C 1
ATOM 1383 O O . ARG A 1 176 ? 22.914 -1.267 -11.568 1.00 91.31 176 ARG A O 1
ATOM 1390 N N . PHE A 1 177 ? 21.752 0.260 -10.431 1.00 90.44 177 PHE A N 1
ATOM 1391 C CA . PHE A 1 177 ? 20.521 0.145 -11.210 1.00 90.44 177 PHE A CA 1
ATOM 1392 C C . PHE A 1 177 ? 20.129 1.477 -11.846 1.00 90.44 177 PHE A C 1
ATOM 1394 O O . PHE A 1 177 ? 20.364 2.555 -11.289 1.00 90.44 177 PHE A O 1
ATOM 1401 N N . LYS A 1 178 ? 19.481 1.403 -13.012 1.00 89.56 178 LYS A N 1
ATOM 1402 C CA . LYS A 1 178 ? 18.947 2.578 -13.699 1.00 89.56 178 LYS A CA 1
ATOM 1403 C C . LYS A 1 178 ? 17.693 3.078 -12.966 1.00 89.56 178 LYS A C 1
ATOM 1405 O O . LYS A 1 178 ? 16.720 2.331 -12.849 1.00 89.56 178 LYS A O 1
ATOM 1410 N N . PRO A 1 179 ? 17.670 4.328 -12.477 1.00 87.94 179 PRO A N 1
ATOM 1411 C CA . PRO A 1 179 ? 16.495 4.882 -11.817 1.00 87.94 179 PRO A CA 1
ATOM 1412 C C . PRO A 1 179 ? 15.296 4.964 -12.774 1.00 87.94 179 PRO A C 1
ATOM 1414 O O . PRO A 1 179 ? 15.436 5.426 -13.905 1.00 87.94 179 PRO A O 1
ATOM 1417 N N . ARG A 1 180 ? 14.102 4.567 -12.310 1.00 88.44 180 ARG A N 1
ATOM 1418 C CA . ARG A 1 180 ? 12.871 4.593 -13.127 1.00 88.44 180 ARG A CA 1
ATOM 1419 C C . ARG A 1 180 ? 12.382 6.012 -13.444 1.00 88.44 180 ARG A C 1
ATOM 1421 O O . ARG A 1 180 ? 11.788 6.223 -14.493 1.00 88.44 180 ARG A O 1
ATOM 1428 N N . SER A 1 181 ? 12.636 6.974 -12.556 1.00 85.69 181 SER A N 1
ATOM 1429 C CA . SER A 1 181 ? 12.248 8.379 -12.725 1.00 85.69 181 SER A CA 1
ATOM 1430 C C . SER A 1 181 ? 13.409 9.315 -12.368 1.00 85.69 181 SER A C 1
ATOM 1432 O O . SER A 1 181 ? 13.917 9.237 -11.243 1.00 85.69 181 SER A O 1
ATOM 1434 N N . PRO A 1 182 ? 13.829 10.225 -13.261 1.00 75.81 182 PRO A N 1
ATOM 1435 C CA . PRO A 1 182 ? 14.809 11.244 -12.913 1.00 75.81 182 PRO A CA 1
ATOM 1436 C C . PRO A 1 182 ? 14.179 12.240 -11.923 1.00 75.81 182 PRO A C 1
ATOM 1438 O O . PRO A 1 182 ? 13.182 12.876 -12.237 1.00 75.81 182 PRO A O 1
ATOM 1441 N N . GLY A 1 183 ? 14.739 12.374 -10.714 1.00 76.00 183 GLY A N 1
ATOM 1442 C CA . GLY A 1 183 ? 14.409 13.488 -9.803 1.00 76.00 183 GLY A CA 1
ATOM 1443 C C . GLY A 1 183 ? 14.000 13.140 -8.369 1.00 76.00 183 GLY A C 1
ATOM 1444 O O . GLY A 1 183 ? 14.007 14.023 -7.517 1.00 76.00 183 GLY A O 1
ATOM 1445 N N . THR A 1 184 ? 13.707 11.881 -8.048 1.00 86.12 184 THR A N 1
ATOM 1446 C CA . THR A 1 184 ? 13.228 11.488 -6.704 1.00 86.12 184 THR A CA 1
ATOM 1447 C C . THR A 1 184 ? 14.306 10.903 -5.789 1.00 86.12 184 THR A C 1
ATOM 1449 O O . THR A 1 184 ? 14.033 10.596 -4.630 1.00 86.12 184 THR A O 1
ATOM 1452 N N . PHE A 1 185 ? 15.544 10.778 -6.267 1.00 92.44 185 PHE A N 1
ATOM 1453 C CA . PHE A 1 185 ? 16.608 10.103 -5.525 1.00 92.44 185 PHE A CA 1
ATOM 1454 C C . PHE A 1 185 ? 17.212 10.993 -4.442 1.00 92.44 185 PHE A C 1
ATOM 1456 O O . PHE A 1 185 ? 17.658 12.112 -4.699 1.00 92.44 185 PHE A O 1
ATOM 1463 N N . MET A 1 186 ? 17.273 10.462 -3.225 1.00 96.19 186 MET A N 1
ATOM 1464 C CA . MET A 1 186 ? 17.955 11.071 -2.088 1.00 96.19 186 MET A CA 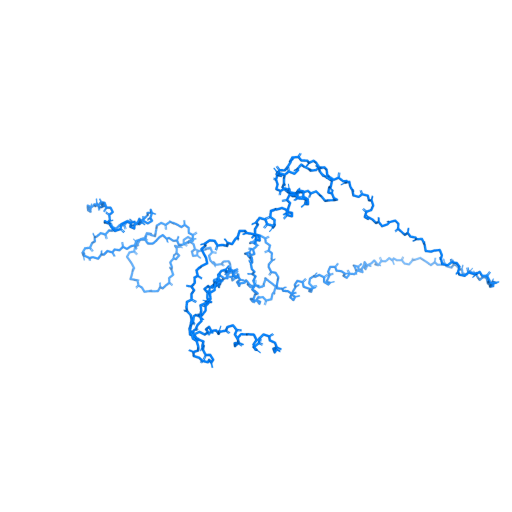1
ATOM 1465 C C . MET A 1 186 ? 19.218 10.269 -1.781 1.00 96.19 186 MET A C 1
ATOM 1467 O O . MET A 1 186 ? 19.188 9.043 -1.819 1.00 96.19 186 MET A O 1
ATOM 1471 N N . CYS A 1 187 ? 20.325 10.946 -1.466 1.00 96.06 187 CYS A N 1
ATOM 1472 C CA . CYS A 1 187 ? 21.517 10.245 -0.990 1.00 96.06 187 CYS A CA 1
ATOM 1473 C C . CYS A 1 187 ? 21.257 9.651 0.404 1.00 96.06 187 CYS A C 1
ATOM 1475 O O . CYS A 1 187 ? 20.406 10.194 1.118 1.00 96.06 187 CYS A O 1
ATOM 1477 N N . PRO A 1 188 ? 22.010 8.618 0.826 1.00 95.81 188 PRO A N 1
ATOM 1478 C CA . PRO A 1 188 ? 21.823 7.975 2.129 1.00 95.81 188 PRO A CA 1
ATOM 1479 C C . PRO A 1 188 ? 21.754 8.974 3.292 1.00 95.81 188 PRO A C 1
ATOM 1481 O O . PRO A 1 188 ? 20.770 8.999 4.020 1.00 95.81 188 PRO A O 1
ATOM 1484 N N . LYS A 1 189 ? 22.693 9.930 3.352 1.00 97.56 189 LYS A N 1
ATOM 1485 C CA . LYS A 1 189 ? 22.719 10.982 4.387 1.00 97.56 189 LYS A CA 1
ATOM 1486 C C . LYS A 1 189 ? 21.460 11.857 4.410 1.00 97.56 189 LYS A C 1
ATOM 1488 O O . LYS A 1 189 ? 20.940 12.203 5.465 1.00 97.56 189 LYS A O 1
ATOM 1493 N N . CYS A 1 190 ? 20.959 12.258 3.239 1.00 97.38 190 CYS A N 1
ATOM 1494 C CA . CYS A 1 190 ? 19.739 13.064 3.161 1.00 97.38 190 CYS A CA 1
ATOM 1495 C C . CYS A 1 190 ? 18.486 12.246 3.478 1.00 97.38 190 CYS A C 1
ATOM 1497 O O . CYS A 1 190 ? 17.516 12.812 3.980 1.00 97.38 190 CYS A O 1
ATOM 1499 N N . TYR A 1 191 ? 18.495 10.954 3.147 1.00 96.06 191 TYR A N 1
ATOM 1500 C CA . TYR A 1 191 ? 17.419 10.029 3.466 1.00 96.06 191 TYR A CA 1
ATOM 1501 C C . TYR A 1 191 ? 17.338 9.780 4.975 1.00 96.06 191 TYR A C 1
ATOM 1503 O O . TYR A 1 191 ? 16.268 9.962 5.544 1.00 96.06 191 TYR A O 1
ATOM 1511 N N . GLU A 1 192 ? 18.460 9.477 5.631 1.00 96.62 192 GLU A N 1
ATOM 1512 C CA . GLU A 1 192 ? 18.559 9.322 7.089 1.00 96.62 192 GLU A CA 1
ATOM 1513 C C . GLU A 1 192 ? 18.079 10.572 7.821 1.00 96.62 192 GLU A C 1
ATOM 1515 O O . GLU A 1 192 ? 17.168 10.479 8.638 1.00 96.62 192 GLU A O 1
ATOM 1520 N N . LYS A 1 193 ? 18.578 11.755 7.436 1.00 96.88 193 LYS A N 1
ATOM 1521 C CA . LYS A 1 193 ? 18.125 13.025 8.018 1.00 96.88 193 LYS A CA 1
ATOM 1522 C C . LYS A 1 193 ? 16.611 13.221 7.879 1.00 96.88 193 LYS A C 1
ATOM 1524 O O . LYS A 1 193 ? 15.963 13.681 8.806 1.00 96.88 193 LYS A O 1
ATOM 1529 N N . ARG A 1 194 ? 16.024 12.852 6.734 1.00 95.31 194 ARG A N 1
ATOM 1530 C CA . ARG A 1 194 ? 14.565 12.924 6.532 1.00 95.31 194 ARG A CA 1
ATOM 1531 C C . ARG A 1 194 ? 13.806 11.910 7.390 1.00 95.31 194 ARG A C 1
ATOM 1533 O O . ARG A 1 194 ? 12.684 12.184 7.798 1.00 95.31 194 ARG A O 1
ATOM 1540 N N . GLN A 1 195 ? 14.372 10.730 7.626 1.00 94.12 195 GLN A N 1
ATOM 1541 C CA . GLN A 1 195 ? 13.773 9.741 8.523 1.00 94.12 195 GLN A CA 1
ATOM 1542 C C . GLN A 1 195 ? 13.842 10.200 9.979 1.00 94.12 195 GLN A C 1
ATOM 1544 O O . GLN A 1 195 ? 12.892 9.987 10.720 1.00 94.12 195 GLN A O 1
ATOM 1549 N N . GLU A 1 196 ? 14.926 10.860 10.377 1.00 94.38 196 GLU A N 1
ATOM 1550 C CA . GLU A 1 196 ? 15.057 11.472 11.695 1.00 94.38 196 GLU A CA 1
ATOM 1551 C C . GLU A 1 196 ? 14.080 12.639 11.880 1.00 94.38 196 GLU A C 1
ATOM 1553 O O . GLU A 1 196 ? 13.346 12.631 12.860 1.00 94.38 196 GLU A O 1
ATOM 1558 N N . GLU A 1 197 ? 13.969 13.544 10.896 1.00 93.31 197 GLU A N 1
ATOM 1559 C CA . GLU A 1 197 ? 12.939 14.601 10.839 1.00 93.31 197 GLU A CA 1
ATOM 1560 C C . GLU A 1 197 ? 11.528 13.996 11.016 1.00 93.31 197 GLU A C 1
ATOM 1562 O O . GLU A 1 197 ? 10.761 14.439 11.858 1.00 93.31 197 GLU A O 1
ATOM 1567 N N . ARG A 1 198 ? 11.208 12.896 10.320 1.00 88.69 198 ARG A N 1
ATOM 1568 C CA . ARG A 1 198 ? 9.915 12.196 10.466 1.00 88.69 198 ARG A CA 1
ATOM 1569 C C . ARG A 1 198 ? 9.709 11.500 11.810 1.00 88.69 198 ARG A C 1
ATOM 1571 O O . ARG A 1 198 ? 8.571 11.252 12.193 1.00 88.69 198 ARG A O 1
ATOM 1578 N N . ARG A 1 199 ? 10.786 11.093 12.482 1.00 86.50 199 ARG A N 1
ATOM 1579 C CA . ARG A 1 199 ? 10.722 10.478 13.816 1.00 86.50 199 ARG A CA 1
ATOM 1580 C C . ARG A 1 199 ? 10.582 11.538 14.906 1.00 86.50 199 ARG A C 1
ATOM 1582 O O . ARG A 1 199 ? 9.959 11.255 15.926 1.00 86.50 199 ARG A O 1
ATOM 1589 N N . SER A 1 200 ? 11.171 12.717 14.707 1.00 87.12 200 SER A N 1
ATOM 1590 C CA . SER A 1 200 ? 11.128 13.835 15.652 1.00 87.12 200 SER A CA 1
ATOM 1591 C C . SER A 1 200 ? 9.885 14.707 15.488 1.00 87.12 200 SER A C 1
ATOM 1593 O O . SER A 1 200 ? 9.410 15.249 16.488 1.00 87.12 200 SER A O 1
ATOM 1595 N N . GLU A 1 201 ? 9.314 14.784 14.282 1.00 85.38 201 GLU A N 1
ATOM 1596 C CA . GLU A 1 201 ? 7.970 15.303 14.025 1.00 85.38 201 GLU A CA 1
ATOM 1597 C C . GLU A 1 201 ? 6.956 14.438 14.785 1.00 85.38 201 GLU A C 1
ATOM 1599 O O . GLU A 1 201 ? 6.409 13.450 14.288 1.00 85.38 201 GLU A O 1
ATOM 1604 N N . LYS A 1 202 ? 6.710 14.800 16.048 1.00 71.75 202 LYS A N 1
ATOM 1605 C CA . LYS A 1 202 ? 5.547 14.319 16.787 1.00 71.75 202 LYS A CA 1
ATOM 1606 C C . LYS A 1 202 ? 4.338 14.728 15.947 1.00 71.75 202 LYS A C 1
ATOM 1608 O O . LYS A 1 202 ? 4.194 15.920 15.698 1.00 71.75 202 LYS A O 1
ATOM 1613 N N . PRO A 1 203 ? 3.481 13.797 15.499 1.00 72.50 203 PRO A N 1
ATOM 1614 C CA . PRO A 1 203 ? 2.295 14.175 14.745 1.00 72.50 203 PRO A CA 1
ATOM 1615 C C . PRO A 1 203 ? 1.468 15.132 15.613 1.00 72.50 203 PRO A C 1
ATOM 1617 O O . PRO A 1 203 ? 0.934 14.716 16.642 1.00 72.50 203 PRO A O 1
ATOM 1620 N N . GLU A 1 204 ? 1.426 16.413 15.232 1.00 67.12 204 GLU A N 1
ATOM 1621 C CA . GLU A 1 204 ? 0.832 17.509 16.020 1.00 67.12 204 GLU A CA 1
ATOM 1622 C C . GLU A 1 204 ? -0.687 17.363 16.188 1.00 67.12 204 GLU A C 1
ATOM 1624 O O . GLU A 1 204 ? -1.296 18.018 17.026 1.00 67.12 204 GLU A O 1
ATOM 1629 N N . THR A 1 205 ? -1.306 16.436 15.460 1.00 65.88 205 THR A N 1
ATOM 1630 C CA . THR A 1 205 ? -2.731 16.117 15.554 1.00 65.88 205 THR A CA 1
ATOM 1631 C C . THR A 1 205 ? -2.929 14.620 15.776 1.00 65.88 205 THR A C 1
ATOM 1633 O O . THR A 1 205 ? -3.493 13.898 14.954 1.00 65.88 205 THR A O 1
ATOM 1636 N N . LYS A 1 206 ? -2.455 14.105 16.918 1.00 72.50 206 LYS A N 1
ATOM 1637 C CA . LYS A 1 206 ? -2.923 12.793 17.382 1.00 72.50 206 LYS A CA 1
ATOM 1638 C C . LYS A 1 206 ? -4.407 12.922 17.703 1.00 72.50 206 LYS A C 1
ATOM 1640 O O . LYS A 1 206 ? -4.767 13.497 18.723 1.00 72.50 206 LYS A O 1
ATOM 1645 N N . ILE A 1 207 ? -5.259 12.396 16.826 1.00 81.88 207 ILE A N 1
ATOM 1646 C CA . ILE A 1 207 ? -6.671 12.184 17.136 1.00 81.88 207 ILE A CA 1
ATOM 1647 C C . ILE A 1 207 ? -6.702 11.231 18.331 1.00 81.88 207 ILE A C 1
ATOM 1649 O O . ILE A 1 207 ? -6.343 10.059 18.209 1.00 81.88 207 ILE A O 1
ATOM 1653 N N . LEU A 1 208 ? -7.051 11.774 19.492 1.00 89.69 208 LEU A N 1
ATOM 1654 C CA . LEU A 1 208 ? -7.271 11.018 20.712 1.00 89.69 208 LEU A CA 1
ATOM 1655 C C . LEU A 1 208 ? -8.696 10.470 20.651 1.00 89.69 208 LEU A C 1
ATOM 1657 O O . LEU A 1 208 ? -9.657 11.236 20.656 1.00 89.69 208 LEU A O 1
ATOM 1661 N N . TYR A 1 209 ? -8.826 9.152 20.535 1.00 93.19 209 TYR A N 1
ATOM 1662 C CA . TYR A 1 209 ? -10.116 8.476 20.461 1.00 93.19 209 TYR A CA 1
ATOM 1663 C C . TYR A 1 209 ? -10.345 7.689 21.749 1.00 93.19 209 TYR A C 1
ATOM 1665 O O . TYR A 1 209 ? -9.603 6.752 22.044 1.00 93.19 209 TYR A O 1
ATOM 1673 N N . ASN A 1 210 ? -11.346 8.090 22.531 1.00 96.25 210 ASN A N 1
ATOM 1674 C CA . ASN A 1 210 ? -11.725 7.370 23.742 1.00 96.25 210 ASN A CA 1
ATOM 1675 C C . ASN A 1 210 ? -12.517 6.120 23.359 1.00 96.25 210 ASN A C 1
ATOM 1677 O O . ASN A 1 210 ? -13.493 6.206 22.619 1.00 96.25 210 ASN A O 1
ATOM 1681 N N . ILE A 1 211 ? -12.084 4.971 23.865 1.00 97.12 211 ILE A N 1
ATOM 1682 C CA . ILE A 1 211 ? -12.762 3.685 23.710 1.00 97.12 211 ILE A CA 1
ATOM 1683 C C . ILE A 1 211 ? -13.141 3.127 25.075 1.00 97.12 211 ILE A C 1
ATOM 1685 O O . ILE A 1 211 ? -12.487 3.439 26.070 1.00 97.12 211 ILE A O 1
ATOM 1689 N N . GLU A 1 212 ? -14.119 2.231 25.099 1.00 98.06 212 GLU A N 1
ATOM 1690 C CA . GLU A 1 212 ? -14.354 1.301 26.202 1.00 98.06 212 GLU A CA 1
ATOM 1691 C C . GLU A 1 212 ? -13.936 -0.099 25.752 1.00 98.06 212 GLU A C 1
ATOM 1693 O O . GLU A 1 212 ? -14.268 -0.539 24.653 1.00 98.06 212 GLU A O 1
ATOM 1698 N N . CYS A 1 213 ? -13.134 -0.789 26.562 1.00 97.88 213 CYS A N 1
ATOM 1699 C CA . CYS A 1 213 ? -12.618 -2.103 26.198 1.00 97.88 213 CYS A CA 1
ATOM 1700 C C . CYS A 1 213 ? -13.718 -3.168 26.233 1.00 97.88 213 CYS A C 1
ATOM 1702 O O . CYS A 1 213 ? -14.204 -3.499 27.311 1.00 97.88 213 CYS A O 1
ATOM 1704 N N . ASP A 1 214 ? -13.974 -3.825 25.104 1.00 98.06 214 ASP A N 1
ATOM 1705 C CA . ASP A 1 214 ? -14.963 -4.910 24.979 1.00 98.06 214 ASP A CA 1
ATOM 1706 C C . ASP A 1 214 ? -14.714 -6.084 25.954 1.00 98.06 214 ASP A C 1
ATOM 1708 O O . ASP A 1 214 ? -15.636 -6.729 26.440 1.00 98.06 214 ASP A O 1
ATOM 1712 N N . LYS A 1 215 ? -13.450 -6.344 26.321 1.00 97.69 215 LYS A N 1
ATOM 1713 C CA . LYS A 1 215 ? -13.103 -7.452 27.231 1.00 97.69 215 LYS A CA 1
ATOM 1714 C C . LYS A 1 215 ? -13.171 -7.133 28.718 1.00 97.69 215 LYS A C 1
ATOM 1716 O O . LYS A 1 215 ? -13.332 -8.055 29.510 1.00 97.69 215 LYS A O 1
ATOM 1721 N N . CYS A 1 216 ? -12.900 -5.894 29.119 1.00 97.94 216 CYS A N 1
ATOM 1722 C CA . CYS A 1 216 ? -12.753 -5.558 30.540 1.00 97.94 216 CYS A CA 1
ATOM 1723 C C . CYS A 1 216 ? -13.499 -4.299 30.979 1.00 97.94 216 CYS A C 1
ATOM 1725 O O . CYS A 1 216 ? -13.372 -3.915 32.136 1.00 97.94 216 CYS A O 1
ATOM 1727 N N . GLY A 1 217 ? -14.209 -3.622 30.075 1.00 97.69 217 GLY A N 1
ATOM 1728 C CA . GLY A 1 217 ? -14.949 -2.387 30.342 1.00 97.69 217 GLY A CA 1
ATOM 1729 C C . GLY A 1 217 ? -14.082 -1.155 30.623 1.00 97.69 217 GLY A C 1
ATOM 1730 O O . GLY A 1 217 ? -14.609 -0.068 30.817 1.00 97.69 217 GLY A O 1
ATOM 1731 N N . LYS A 1 218 ? -12.747 -1.280 30.656 1.00 98.19 218 LYS A N 1
ATOM 1732 C CA . LYS A 1 218 ? -11.859 -0.149 30.957 1.00 98.19 218 LYS A CA 1
ATOM 1733 C C . LYS A 1 218 ? -11.866 0.872 29.817 1.00 98.19 218 LYS A C 1
ATOM 1735 O O . LYS A 1 218 ? -11.581 0.499 28.677 1.00 98.19 218 LYS A O 1
ATOM 1740 N N . SER A 1 219 ? -12.085 2.143 30.145 1.00 97.69 219 SER A N 1
ATOM 1741 C CA . SER A 1 219 ? -11.929 3.247 29.198 1.00 97.69 219 SER A CA 1
ATOM 1742 C C . SER A 1 219 ? -10.447 3.573 28.963 1.00 97.69 219 SER A C 1
ATOM 1744 O O . SER A 1 219 ? -9.660 3.662 29.910 1.00 97.69 219 SER A O 1
ATOM 1746 N N . GLU A 1 220 ? -10.042 3.739 27.707 1.00 97.19 220 GLU A N 1
ATOM 1747 C CA . GLU A 1 220 ? -8.673 4.103 27.320 1.00 97.19 220 GLU A CA 1
ATOM 1748 C C . GLU A 1 220 ? -8.688 5.045 26.112 1.00 97.19 220 GLU A C 1
ATOM 1750 O O . GLU A 1 220 ? -9.560 4.958 25.249 1.00 97.19 220 GLU A O 1
ATOM 1755 N N . THR A 1 221 ? -7.713 5.948 26.038 1.00 96.00 221 THR A N 1
ATOM 1756 C CA . THR A 1 221 ? -7.552 6.861 24.904 1.00 96.00 221 THR A CA 1
ATOM 1757 C C . THR A 1 221 ? -6.527 6.299 23.922 1.00 96.00 221 THR A C 1
ATOM 1759 O O . THR A 1 221 ? -5.347 6.161 24.249 1.00 96.00 221 THR A O 1
ATOM 1762 N N . LEU A 1 222 ? -6.959 6.000 22.698 1.00 92.31 222 LEU A N 1
ATOM 1763 C CA . LEU A 1 222 ? -6.094 5.546 21.612 1.00 92.31 222 LEU A CA 1
ATOM 1764 C C . LEU A 1 222 ? -5.601 6.721 20.761 1.00 92.31 222 LEU A C 1
ATOM 1766 O O . LEU A 1 222 ? -6.290 7.722 20.589 1.00 92.31 222 LEU A O 1
ATOM 1770 N N . ASN A 1 223 ? -4.411 6.574 20.175 1.00 89.94 223 ASN A N 1
ATOM 1771 C CA . ASN A 1 223 ? -3.813 7.525 19.229 1.00 89.94 223 ASN A CA 1
ATOM 1772 C C . ASN A 1 223 ? -4.149 7.219 17.755 1.00 89.94 223 ASN A C 1
ATOM 1774 O O . ASN A 1 223 ? -3.449 7.680 16.851 1.00 89.94 223 ASN A O 1
ATOM 1778 N N . PHE A 1 224 ? -5.157 6.382 17.518 1.00 88.69 224 PHE A N 1
ATOM 1779 C CA . PHE A 1 224 ? -5.671 6.011 16.206 1.00 88.69 224 PHE A CA 1
ATOM 1780 C C . PHE A 1 224 ? -7.166 5.695 16.321 1.00 88.69 224 PHE A C 1
ATOM 1782 O O . PHE A 1 224 ? -7.650 5.348 17.397 1.00 88.69 224 PHE A O 1
ATOM 1789 N N . ILE A 1 225 ? -7.889 5.783 15.205 1.00 91.12 225 ILE A N 1
ATOM 1790 C CA . ILE A 1 225 ? -9.312 5.430 15.144 1.00 91.12 225 ILE A CA 1
ATOM 1791 C C . ILE A 1 225 ? -9.424 3.927 14.824 1.00 91.12 225 ILE A C 1
ATOM 1793 O O . ILE A 1 225 ? -8.995 3.514 13.740 1.00 91.12 225 ILE A O 1
ATOM 1797 N N . PRO A 1 226 ? -9.960 3.083 15.726 1.00 92.00 226 PRO A N 1
ATOM 1798 C CA . PRO A 1 226 ? -10.151 1.661 15.453 1.00 92.00 226 PRO A CA 1
ATOM 1799 C C . PRO A 1 226 ? -11.204 1.440 14.357 1.00 92.00 226 PRO A C 1
ATOM 1801 O O . PRO A 1 226 ? -12.182 2.174 14.254 1.00 92.00 226 PRO A O 1
ATOM 1804 N N . SER A 1 227 ? -11.043 0.390 13.542 1.00 93.88 227 SER A N 1
ATOM 1805 C CA . SER A 1 227 ? -12.008 0.068 12.471 1.00 93.88 227 SER A CA 1
ATOM 1806 C C . SER A 1 227 ? -13.394 -0.346 12.983 1.00 93.88 227 SER A C 1
ATOM 1808 O O . SER A 1 227 ? -14.366 -0.258 12.229 1.00 93.88 227 SER A O 1
ATOM 1810 N N . TYR A 1 228 ? -13.461 -0.821 14.230 1.00 94.75 228 TYR A N 1
ATOM 1811 C CA . TYR A 1 228 ? -14.676 -1.213 14.942 1.00 94.75 228 TYR A CA 1
ATOM 1812 C C . TYR A 1 228 ? -14.582 -0.674 16.379 1.00 94.75 228 TYR A C 1
ATOM 1814 O O . TYR A 1 228 ? -13.937 -1.319 17.208 1.00 94.75 228 TYR A O 1
ATOM 1822 N N . PRO A 1 229 ? -15.141 0.514 16.669 1.00 92.75 229 PRO A N 1
ATOM 1823 C CA . PRO A 1 229 ? -15.029 1.132 17.991 1.00 92.75 229 PRO A CA 1
ATOM 1824 C C . PRO A 1 229 ? -15.676 0.279 19.090 1.00 92.75 229 PRO A C 1
ATOM 1826 O O . PRO A 1 229 ? -15.073 0.115 20.144 1.00 92.75 229 PRO A O 1
ATOM 1829 N N . ASP A 1 230 ? -16.799 -0.381 18.796 1.00 94.62 230 ASP A N 1
ATOM 1830 C CA . ASP A 1 230 ? -17.540 -1.214 19.761 1.00 94.62 230 ASP A CA 1
ATOM 1831 C C . ASP A 1 230 ? -16.823 -2.522 20.134 1.00 94.62 230 ASP A C 1
ATOM 1833 O O . ASP A 1 230 ? -17.185 -3.185 21.095 1.00 94.62 230 ASP A O 1
ATOM 1837 N N . ARG A 1 231 ? -15.808 -2.924 19.356 1.00 96.75 231 ARG A N 1
ATOM 1838 C CA . ARG A 1 231 ? -14.991 -4.129 19.601 1.00 96.75 231 ARG A CA 1
ATOM 1839 C C . ARG A 1 231 ? -13.544 -3.776 19.925 1.00 96.75 231 ARG A C 1
ATOM 1841 O O . ARG A 1 231 ? -12.638 -4.598 19.757 1.00 96.75 231 ARG A O 1
ATOM 1848 N N . ALA A 1 232 ? -13.295 -2.523 20.292 1.00 97.06 232 ALA A N 1
ATOM 1849 C CA . ALA A 1 232 ? -11.957 -2.066 20.591 1.00 97.06 232 ALA A CA 1
ATOM 1850 C C . ALA A 1 232 ? -11.476 -2.685 21.910 1.00 97.06 232 ALA A C 1
ATOM 1852 O O . ALA A 1 232 ? -12.223 -2.852 22.872 1.00 97.06 232 ALA A O 1
ATOM 1853 N N . LEU A 1 233 ? -10.198 -3.052 21.948 1.00 97.62 233 LEU A N 1
ATOM 1854 C CA . LEU A 1 233 ? -9.563 -3.613 23.133 1.00 97.62 233 LEU A CA 1
ATOM 1855 C C . LEU A 1 233 ? -8.579 -2.601 23.698 1.00 97.62 233 LEU A C 1
ATOM 1857 O O . LEU A 1 233 ? -7.838 -1.972 22.941 1.00 97.62 233 LEU A O 1
ATOM 1861 N N . CYS A 1 234 ? -8.516 -2.511 25.025 1.00 97.12 234 CYS A N 1
ATOM 1862 C CA . CYS A 1 234 ? -7.461 -1.764 25.696 1.00 97.12 234 CYS A CA 1
ATOM 1863 C C . CYS A 1 234 ? -6.080 -2.355 25.362 1.00 97.12 234 CYS A C 1
ATOM 1865 O O . CYS A 1 234 ? -5.948 -3.548 25.054 1.00 97.12 234 CYS A O 1
ATOM 1867 N N . SER A 1 235 ? -5.031 -1.544 25.474 1.00 95.62 235 SER A N 1
ATOM 1868 C CA . SER A 1 235 ? -3.634 -1.909 25.209 1.00 95.62 235 SER A CA 1
ATOM 1869 C C . SER A 1 235 ? -3.215 -3.186 25.946 1.00 95.62 235 SER A C 1
ATOM 1871 O O . SER A 1 235 ? -2.556 -4.061 25.378 1.00 95.62 235 SER A O 1
ATOM 1873 N N . SER A 1 236 ? -3.686 -3.348 27.185 1.00 97.00 236 SER A N 1
ATOM 1874 C CA . SER A 1 236 ? -3.437 -4.526 28.023 1.00 97.00 236 SER A CA 1
ATOM 1875 C C . SER A 1 236 ? -4.117 -5.793 27.489 1.00 97.00 236 SER A C 1
ATOM 1877 O O . SER A 1 236 ? -3.495 -6.856 27.427 1.00 97.00 236 SER A O 1
ATOM 1879 N N . CYS A 1 237 ? -5.386 -5.709 27.078 1.00 97.38 237 CYS A N 1
ATOM 1880 C CA . CYS A 1 237 ? -6.123 -6.842 26.512 1.00 97.38 237 CYS A CA 1
ATOM 1881 C C . CYS A 1 237 ? -5.608 -7.212 25.118 1.00 97.38 237 CYS A C 1
ATOM 1883 O O . CYS A 1 237 ? -5.472 -8.398 24.817 1.00 97.38 237 CYS A O 1
ATOM 1885 N N . PHE A 1 238 ? -5.259 -6.220 24.297 1.00 96.50 238 PHE A N 1
ATOM 1886 C CA . PHE A 1 238 ? -4.662 -6.436 22.983 1.00 96.50 238 PHE A CA 1
ATOM 1887 C C . PHE A 1 238 ? -3.296 -7.132 23.084 1.00 96.50 238 PHE A C 1
ATOM 1889 O O . PHE A 1 238 ? -3.052 -8.114 22.382 1.00 96.50 238 PHE A O 1
ATOM 1896 N N . ALA A 1 239 ? -2.433 -6.705 24.016 1.00 96.25 239 ALA A N 1
ATOM 1897 C CA . ALA A 1 239 ? -1.132 -7.335 24.253 1.00 96.25 239 ALA A CA 1
ATOM 1898 C C . ALA A 1 239 ? -1.248 -8.812 24.672 1.00 96.25 239 ALA A C 1
ATOM 1900 O O . ALA A 1 239 ? -0.431 -9.631 24.251 1.00 96.25 239 ALA A O 1
ATOM 1901 N N . LYS A 1 240 ? -2.276 -9.173 25.456 1.00 97.38 240 LYS A N 1
ATOM 1902 C CA . LYS A 1 240 ? -2.551 -10.570 25.839 1.00 97.38 240 LYS A CA 1
ATOM 1903 C C . LYS A 1 240 ? -2.976 -11.440 24.653 1.00 97.38 240 LYS A C 1
ATOM 1905 O O . LYS A 1 240 ? -2.634 -12.616 24.635 1.00 97.38 240 LYS A O 1
ATOM 1910 N N . ILE A 1 241 ? -3.710 -10.886 23.684 1.00 95.56 241 ILE A N 1
ATOM 1911 C CA . ILE A 1 241 ? -4.136 -11.623 22.483 1.00 95.56 241 ILE A CA 1
ATOM 1912 C C . ILE A 1 241 ? -2.976 -11.779 21.503 1.00 95.56 241 ILE A C 1
ATOM 1914 O O . ILE A 1 241 ? -2.764 -12.873 21.010 1.00 95.56 241 ILE A O 1
ATOM 1918 N N . LYS A 1 242 ? -2.193 -10.720 21.259 1.00 93.31 242 LYS A N 1
ATOM 1919 C CA . LYS A 1 242 ? -1.090 -10.740 20.281 1.00 93.31 242 LYS A CA 1
ATOM 1920 C C . LYS A 1 242 ? 0.045 -11.714 20.639 1.00 93.31 242 LYS A C 1
ATOM 1922 O O . LYS A 1 242 ? 0.827 -12.076 19.771 1.00 93.31 242 LYS A O 1
ATOM 1927 N N . ARG A 1 243 ? 0.185 -12.074 21.919 1.00 87.50 243 ARG A N 1
ATOM 1928 C CA . ARG A 1 243 ? 1.192 -13.038 22.399 1.00 87.50 243 ARG A CA 1
ATOM 1929 C C . ARG A 1 243 ? 0.754 -14.504 22.282 1.00 87.50 243 ARG A C 1
ATOM 1931 O O . ARG A 1 243 ? 1.561 -15.367 22.609 1.00 87.50 243 ARG A O 1
ATOM 1938 N N . ARG A 1 244 ? -0.497 -14.769 21.907 1.00 71.94 244 ARG A N 1
ATOM 1939 C CA . ARG A 1 244 ? -0.994 -16.114 21.597 1.00 71.94 244 ARG A CA 1
ATOM 1940 C C . ARG A 1 244 ? -0.875 -16.365 20.104 1.00 71.94 244 ARG A C 1
ATOM 1942 O O . ARG A 1 244 ? -0.586 -17.525 19.763 1.00 71.94 244 ARG A O 1
#

Radius of gyration: 35.04 Å; Cα contacts (8 Å, |Δi|>4): 206; chains: 1; bounding box: 96×78×73 Å

Mean predicted aligned error: 19.9 Å

pLDDT: mean 73.92, std 21.08, range [31.77, 98.19]

Solvent-accessible surface area (backbone atoms only — not comparable to full-atom values): 16652 Å² total; per-residue (Å²): 139,85,88,74,88,76,81,83,70,92,79,77,69,80,74,69,92,76,75,59,78,52,82,58,94,91,45,82,50,80,64,68,48,23,83,91,75,61,49,75,72,81,87,68,98,69,85,93,77,80,96,71,76,62,48,76,81,52,53,73,61,64,76,69,87,65,82,74,70,43,80,44,84,49,99,92,48,60,36,28,40,36,48,13,74,83,77,58,51,73,37,81,33,80,57,84,79,58,90,92,52,87,48,62,37,78,65,59,50,49,52,58,49,53,63,70,67,50,76,81,76,75,84,68,88,71,83,88,81,88,82,89,81,89,87,89,85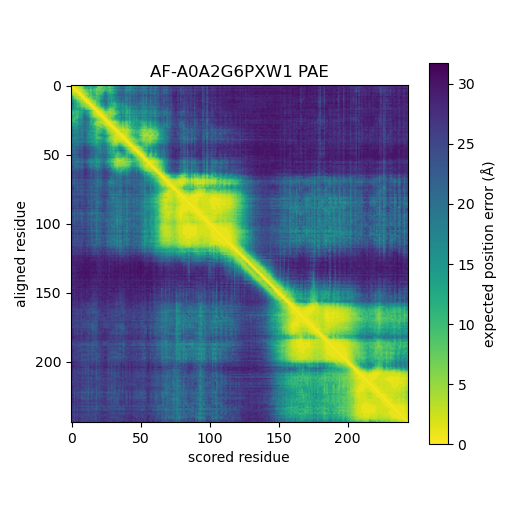,85,90,86,89,89,78,81,87,72,79,76,77,75,75,70,77,63,85,77,80,73,59,70,68,35,79,45,59,18,61,84,78,62,50,75,47,75,32,78,58,84,74,94,60,95,69,79,46,59,46,70,72,60,45,51,52,50,52,49,52,60,68,68,53,64,72,90,75,62,55,72,36,80,40,48,11,64,86,75,65,48,74,44,76,34,76,53,83,66,98,48,58,84,70,31,60,36,73,70,59,44,54,62,56,76,76,107

Foldseek 3Di:
DDQDDDDDDPPPDDDDPDWGWDDDPNDTDTFQAQPVPRHTDDDDDDDDDDDDSHDPVVVVVPPPDDPDWDWDDDDPAIWIFHQQPVPRDTDIDSDDDDPVDGDHDPVRVVVVVVVVPPPPPPPDPDDDDDDDDDDDDDDDDDDDPPVPPPVPPPPLPPQDWDWAAAQPPRDIDTDSDDDPDHRHDHDPVRVVVVVVVVVPPPPPDQPFDWAQACVPRDIDTDSDDDPDRNHDHDPVVVVVVVVD

Secondary structure (DSSP, 8-state):
-----PPPPSSS----TT--EEEETTEEEE-PBPTTT-PBP---S----S-----HHHHTTTTS--PPPEEEEETTEEEEEEE-TTT--EEEESSPPPTTS----HHHHHHHHHHHHS-------PPP--------------------------GGGGPPPEEEE-TTT--EEEESS--SSTT----HHHHHHHHHHHHHS--TT---EEEE-TTT--EEEESS--S-GGG---HHHHHHHHT-

Nearest PDB structures (foldseek):
  8yt8-assembly1_B  TM=1.411E-01  e=5.348E-01  Mus musculus
  3few-assembly1_X  TM=3.075E-01  e=5.392E+00  Escherichia coli
  9c3c-assembly1_b  TM=1.367E-01  e=2.810E+00  Oryctolagus cuniculus